Protein AF-A0A8X7PYX4-F1 (afdb_monomer)

Organism: Brassica carinata (NCBI:txid52824)

Secondary structure (DSSP, 8-state):
-------------------------TTHHHHHHHHHHHTTSHHHHHHHHHHHHHHHHS--HHHHHHSTTHHHHHHHHT-S-TT-HHHHHHHHHHHHHTHHHHHHHHHHHHHHHHHHHHHHS-SHHHHHHHHHHHHHHTSTTGGGHHHHHHHHHHHHHHHTHHHHHHH-TTHHHHHHHHHHH-

InterPro domains:
  IPR012891 GCK domain [PF07802] (62-103)
  IPR012891 GCK domain [SM01227] (59-117)

Radius of gyration: 23.59 Å; Cα contacts (8 Å, |Δi|>4): 126; chains: 1; bounding box: 54×80×55 Å

Foldseek 3Di:
DDDDDDDDDPPPPDDPPPPDDDDDDFLVVLVVLLVVLQCVFPLLVQLLLVLLLVLLVPDDLVLCCVDPLNVLSVVLVPDPCNSPSVSSVSSVVVCVVVVVSCVVVVVSSVVSSVVSQCVVQPDPPVSSVVVVLCCLCPNRVVPSNVSVLSSVLSCLCVVCVVVCVVVHPCPSVVSSVVSVVD

Structure (mmCIF, N/CA/C/O backbone):
data_AF-A0A8X7PYX4-F1
#
_entry.id   AF-A0A8X7PYX4-F1
#
loop_
_atom_site.group_PDB
_atom_site.id
_atom_site.type_symbol
_atom_site.label_atom_id
_atom_site.label_alt_id
_atom_site.label_comp_id
_atom_site.label_asym_id
_atom_site.label_entity_id
_atom_site.label_seq_id
_atom_site.pdbx_PDB_ins_code
_atom_site.Cartn_x
_atom_site.Cartn_y
_atom_site.Cartn_z
_atom_site.occupancy
_atom_site.B_iso_or_equiv
_atom_site.auth_seq_id
_atom_site.auth_comp_id
_atom_site.auth_asym_id
_atom_site.auth_atom_id
_atom_site.pdbx_PDB_model_num
ATOM 1 N N . MET A 1 1 ? 30.780 -65.586 20.058 1.00 36.41 1 MET A N 1
ATOM 2 C CA . MET A 1 1 ? 32.078 -64.928 19.816 1.00 36.41 1 MET A CA 1
ATOM 3 C C . MET A 1 1 ? 31.956 -64.135 18.527 1.00 36.41 1 MET A C 1
ATOM 5 O O . MET A 1 1 ? 31.573 -64.723 17.529 1.00 36.41 1 MET A O 1
ATOM 9 N N . VAL A 1 2 ? 32.302 -62.848 18.617 1.00 40.72 2 VAL A N 1
ATOM 10 C CA . VAL A 1 2 ? 32.624 -61.886 17.546 1.00 40.72 2 VAL A CA 1
ATOM 11 C C . VAL A 1 2 ? 31.456 -61.221 16.789 1.00 40.72 2 VAL A C 1
ATOM 13 O O . VAL A 1 2 ? 30.783 -61.822 15.960 1.00 40.72 2 VAL A O 1
ATOM 16 N N . ASN A 1 3 ? 31.293 -59.930 17.117 1.00 40.03 3 ASN A N 1
ATOM 17 C CA . ASN A 1 3 ? 30.669 -58.842 16.358 1.00 40.03 3 ASN A CA 1
ATOM 18 C C . ASN A 1 3 ? 31.093 -58.813 14.885 1.00 40.03 3 ASN A C 1
ATOM 20 O O . ASN A 1 3 ? 32.250 -59.089 14.588 1.00 40.03 3 ASN A O 1
ATOM 24 N N . SER A 1 4 ? 30.245 -58.264 14.015 1.00 45.66 4 SER A N 1
ATOM 25 C CA . SER A 1 4 ? 30.679 -57.257 13.032 1.00 45.66 4 SER A CA 1
ATOM 26 C C . SER A 1 4 ? 29.476 -56.447 12.559 1.00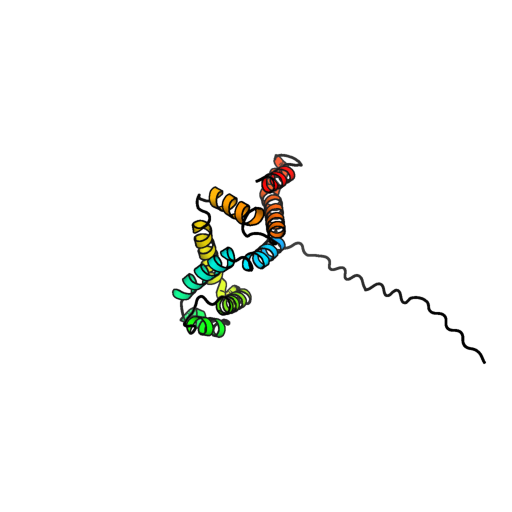 45.66 4 SER A C 1
ATOM 28 O O . SER A 1 4 ? 28.545 -56.977 11.957 1.00 45.66 4 SER A O 1
ATOM 30 N N . GLU A 1 5 ? 29.514 -55.160 12.882 1.00 44.19 5 GLU A N 1
ATOM 31 C CA . GLU A 1 5 ? 28.694 -54.107 12.299 1.00 44.19 5 GLU A CA 1
ATOM 32 C C . GLU A 1 5 ? 29.031 -53.959 10.810 1.00 44.19 5 GLU A C 1
ATOM 34 O O . GLU A 1 5 ? 30.192 -54.058 10.413 1.00 44.19 5 GLU A O 1
ATOM 39 N N . SER A 1 6 ? 28.034 -53.640 9.987 1.00 48.81 6 SER A N 1
ATOM 40 C CA . SER A 1 6 ? 28.283 -52.847 8.785 1.00 48.81 6 SER A CA 1
ATOM 41 C C . SER A 1 6 ? 27.084 -51.942 8.528 1.00 48.81 6 SER A C 1
ATOM 43 O O . SER A 1 6 ? 25.957 -52.394 8.336 1.00 48.81 6 SER A O 1
ATOM 45 N N . HIS A 1 7 ? 27.352 -50.643 8.620 1.00 45.19 7 HIS A N 1
ATOM 46 C CA . HIS A 1 7 ? 26.464 -49.559 8.239 1.00 45.19 7 HIS A CA 1
ATOM 47 C C . HIS A 1 7 ? 26.310 -49.526 6.716 1.00 45.19 7 HIS A C 1
ATOM 49 O O . HIS A 1 7 ? 27.307 -49.601 5.999 1.00 45.19 7 HIS A O 1
ATOM 55 N N . SER A 1 8 ? 25.093 -49.314 6.216 1.00 42.84 8 SER A N 1
ATOM 56 C CA . SER A 1 8 ? 24.916 -48.692 4.905 1.00 42.84 8 SER A CA 1
ATOM 57 C C . SER A 1 8 ? 23.593 -47.930 4.832 1.00 42.84 8 SER A C 1
ATOM 59 O O . SER A 1 8 ? 22.546 -48.445 5.209 1.00 42.84 8 SER A O 1
ATOM 61 N N . SER A 1 9 ? 23.742 -46.670 4.428 1.00 40.72 9 SER A N 1
ATOM 62 C CA . SER A 1 9 ? 22.811 -45.548 4.269 1.00 40.72 9 SER A CA 1
ATOM 63 C C . SER A 1 9 ? 21.313 -45.863 4.144 1.00 40.72 9 SER A C 1
ATOM 65 O O . SER A 1 9 ? 20.870 -46.513 3.201 1.00 40.72 9 SER A O 1
ATOM 67 N N . ASN A 1 10 ? 20.520 -45.278 5.048 1.00 38.81 10 ASN A N 1
ATOM 68 C CA . ASN A 1 10 ? 19.114 -44.965 4.796 1.00 38.81 10 ASN A CA 1
ATOM 69 C C . ASN A 1 10 ? 19.060 -43.728 3.888 1.00 38.81 10 ASN A C 1
ATOM 71 O O . ASN A 1 10 ? 19.003 -42.603 4.385 1.00 38.81 10 ASN A O 1
ATOM 75 N N . ASP A 1 11 ? 19.038 -43.927 2.573 1.00 38.69 11 ASP A N 1
ATOM 76 C CA . ASP A 1 11 ? 18.612 -42.878 1.647 1.00 38.69 11 ASP A CA 1
ATOM 77 C C . ASP A 1 11 ? 17.081 -42.788 1.691 1.00 38.69 11 ASP A C 1
ATOM 79 O O . ASP A 1 11 ? 16.355 -43.342 0.865 1.00 38.69 11 ASP A O 1
ATOM 83 N N . GLN A 1 12 ? 16.575 -42.101 2.717 1.00 39.84 12 GLN A N 1
ATOM 84 C CA . GLN A 1 12 ? 15.222 -41.563 2.693 1.00 39.84 12 GLN A CA 1
ATOM 85 C C . GLN A 1 12 ? 15.199 -40.415 1.684 1.00 39.84 12 GLN A C 1
ATOM 87 O O . GLN A 1 12 ? 15.489 -39.269 2.013 1.00 39.84 12 GLN A O 1
ATOM 92 N N . VAL A 1 13 ? 14.850 -40.731 0.438 1.00 41.94 13 VAL A N 1
ATOM 93 C CA . VAL A 1 13 ? 14.322 -39.733 -0.493 1.00 41.94 13 VAL A CA 1
ATOM 94 C C . VAL A 1 13 ? 12.970 -39.289 0.080 1.00 41.94 13 VAL A C 1
ATOM 96 O O . VAL A 1 13 ? 12.080 -40.135 0.217 1.00 41.94 13 VAL A O 1
ATOM 99 N N . PRO A 1 14 ? 12.790 -38.017 0.483 1.00 41.28 14 PRO A N 1
ATOM 100 C CA . PRO A 1 14 ? 11.495 -37.554 0.956 1.00 41.28 14 PRO A CA 1
ATOM 101 C C . PRO A 1 14 ? 10.464 -37.665 -0.177 1.00 41.28 14 PRO A C 1
ATOM 103 O O . PRO A 1 14 ? 10.818 -37.512 -1.351 1.00 41.28 14 PRO A O 1
ATOM 106 N N . PRO A 1 15 ? 9.192 -37.960 0.144 1.00 35.97 15 PRO A N 1
ATOM 107 C CA . PRO A 1 15 ? 8.167 -38.138 -0.867 1.00 35.97 15 PRO A CA 1
ATOM 108 C C . PRO A 1 15 ? 8.016 -36.849 -1.669 1.00 35.97 15 PRO A C 1
ATOM 110 O O . PRO A 1 15 ? 7.833 -35.766 -1.114 1.00 35.97 15 PRO A O 1
ATOM 113 N N . SER A 1 16 ? 8.090 -37.004 -2.989 1.00 36.78 16 SER A N 1
ATOM 114 C CA . SER A 1 16 ? 7.690 -36.000 -3.961 1.00 36.78 16 SER A CA 1
ATOM 115 C C . SER A 1 16 ? 6.236 -35.620 -3.691 1.00 36.78 16 SER A C 1
ATOM 117 O 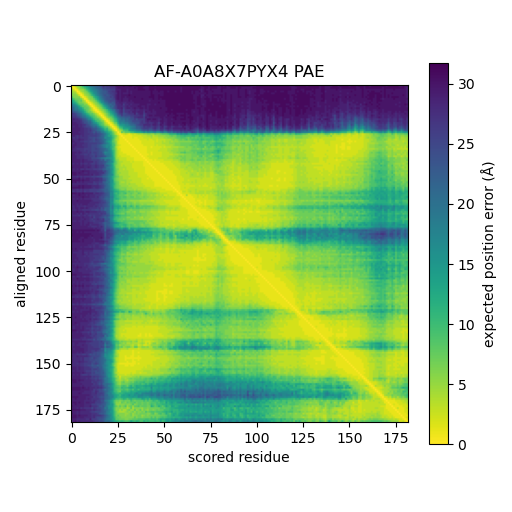O . SER A 1 16 ? 5.308 -36.317 -4.095 1.00 36.78 16 SER A O 1
ATOM 119 N N . THR A 1 17 ? 6.021 -34.516 -2.982 1.00 32.19 17 THR A N 1
ATOM 120 C CA . THR A 1 17 ? 4.758 -33.792 -3.052 1.00 32.19 17 THR A CA 1
ATOM 121 C C . THR A 1 17 ? 4.788 -33.009 -4.346 1.00 32.19 17 THR A C 1
ATOM 123 O O . THR A 1 17 ? 5.252 -31.873 -4.420 1.00 32.19 17 THR A O 1
ATOM 126 N N . THR A 1 18 ? 4.326 -33.674 -5.396 1.00 37.56 18 THR A N 1
ATOM 127 C CA . THR A 1 18 ? 3.801 -33.009 -6.575 1.00 37.56 18 THR A CA 1
ATOM 128 C C . THR A 1 18 ? 2.580 -32.204 -6.127 1.00 37.56 18 THR A C 1
ATOM 130 O O . THR A 1 18 ? 1.482 -32.740 -6.021 1.00 37.56 18 THR A O 1
ATOM 133 N N . CYS A 1 19 ? 2.769 -30.924 -5.816 1.00 29.62 19 CYS A N 1
ATOM 134 C CA . CYS A 1 19 ? 1.668 -29.970 -5.820 1.00 29.62 19 CYS A CA 1
ATOM 135 C C . CYS A 1 19 ? 1.597 -29.394 -7.232 1.00 29.62 19 CYS A C 1
ATOM 137 O O . CYS A 1 19 ? 2.263 -28.416 -7.563 1.00 29.62 19 CYS A O 1
ATOM 139 N N . SER A 1 20 ? 0.834 -30.061 -8.095 1.00 36.91 20 SER A N 1
ATOM 140 C CA . SER A 1 20 ? 0.381 -29.459 -9.343 1.00 36.91 20 SER A CA 1
ATOM 141 C C . SER A 1 20 ? -0.655 -28.380 -9.013 1.00 36.91 20 SER A C 1
ATOM 143 O O . SER A 1 20 ? -1.742 -28.701 -8.546 1.00 36.91 20 SER A O 1
ATOM 145 N N . SER A 1 21 ? -0.224 -27.130 -9.202 1.00 41.31 21 SER A N 1
ATOM 146 C CA . SER A 1 21 ? -0.923 -25.899 -9.621 1.00 41.31 21 SER A CA 1
ATOM 147 C C . SER A 1 21 ? -2.464 -25.890 -9.676 1.00 41.31 21 SER A C 1
ATOM 149 O O . SER A 1 21 ? -3.089 -26.804 -10.216 1.00 41.31 21 SER A O 1
ATOM 151 N N . PRO A 1 22 ? -3.048 -24.732 -9.339 1.00 42.94 22 PRO A N 1
ATOM 152 C CA . PRO A 1 22 ? -3.717 -23.946 -10.365 1.00 42.94 22 PRO A CA 1
ATOM 153 C C . PRO A 1 22 ? -2.989 -22.613 -10.571 1.00 42.94 22 PRO A C 1
ATOM 155 O O . PRO A 1 22 ? -2.521 -21.984 -9.629 1.00 42.94 22 PRO A O 1
ATOM 158 N N . HIS A 1 23 ? -2.825 -22.229 -11.832 1.00 43.62 23 HIS A N 1
ATOM 159 C CA . HIS A 1 23 ? -2.439 -20.884 -12.229 1.00 43.62 23 HIS A CA 1
ATOM 160 C C . HIS A 1 23 ? -3.588 -19.941 -11.854 1.00 43.62 23 HIS A C 1
ATOM 162 O O . HIS A 1 23 ? -4.590 -19.899 -12.557 1.00 43.62 23 HIS A O 1
ATOM 168 N N . GLU A 1 24 ? -3.423 -19.232 -10.749 1.00 50.41 24 GLU A N 1
ATOM 169 C CA . GLU A 1 24 ? -4.167 -18.058 -10.278 1.00 50.41 24 GLU A CA 1
ATOM 170 C C . GLU A 1 24 ? -3.157 -17.450 -9.279 1.00 50.41 24 GLU A C 1
ATOM 172 O O . GLU A 1 24 ? -2.734 -18.135 -8.355 1.00 50.41 24 GLU A O 1
ATOM 177 N N . ASP A 1 25 ? -2.444 -16.349 -9.548 1.00 59.00 25 ASP A N 1
ATOM 178 C CA . ASP A 1 25 ? -2.968 -14.984 -9.451 1.00 59.00 25 ASP A CA 1
ATOM 179 C C . ASP A 1 25 ? -1.921 -13.950 -9.937 1.00 59.00 25 ASP A C 1
ATOM 181 O O . ASP A 1 25 ? -1.121 -13.466 -9.138 1.00 59.00 25 ASP A O 1
ATOM 185 N N . GLY A 1 26 ? -1.912 -13.596 -11.228 1.00 72.25 26 GLY A N 1
ATOM 186 C CA . GLY A 1 26 ? -1.126 -12.482 -11.801 1.00 72.25 26 GLY A CA 1
ATOM 187 C C . GLY A 1 26 ? 0.240 -12.173 -11.151 1.00 72.25 26 GLY A C 1
ATOM 188 O O . GLY A 1 26 ? 1.019 -13.065 -10.812 1.00 72.25 26 GLY A O 1
ATOM 189 N N . CYS A 1 27 ? 0.523 -10.889 -10.922 1.00 86.12 27 CYS A N 1
ATOM 190 C CA . CYS A 1 27 ? 1.683 -10.423 -10.147 1.00 86.12 27 CYS A CA 1
ATOM 191 C C . CYS A 1 27 ? 1.499 -10.418 -8.618 1.00 86.12 27 CYS A C 1
ATOM 193 O O . CYS A 1 27 ? 2.257 -9.735 -7.921 1.00 86.12 27 CYS A O 1
ATOM 195 N N . LYS A 1 28 ? 0.520 -11.152 -8.067 1.00 85.44 28 LYS A N 1
ATOM 196 C CA . LYS A 1 28 ? 0.098 -10.993 -6.663 1.00 85.44 28 LYS A CA 1
ATOM 197 C C . LYS A 1 28 ? 1.170 -11.393 -5.650 1.00 85.44 28 LYS A C 1
ATOM 199 O O . LYS A 1 28 ? 1.350 -10.726 -4.635 1.00 85.44 28 LYS A O 1
ATOM 204 N N . GLU A 1 29 ? 1.927 -12.450 -5.933 1.00 87.75 29 GLU A N 1
ATOM 205 C CA . GLU A 1 29 ? 3.044 -12.870 -5.077 1.00 87.75 29 GLU A CA 1
ATOM 206 C C . GLU A 1 29 ? 4.153 -11.806 -5.029 1.00 87.75 29 GLU A C 1
ATOM 208 O O . GLU A 1 29 ? 4.649 -11.460 -3.955 1.00 87.75 29 GLU A O 1
ATOM 213 N N . ALA A 1 30 ? 4.525 -11.249 -6.187 1.00 88.75 30 ALA A N 1
ATOM 214 C CA . ALA A 1 30 ? 5.540 -10.202 -6.272 1.00 88.75 30 ALA A CA 1
ATOM 215 C C . ALA A 1 30 ? 5.087 -8.912 -5.566 1.00 88.75 30 ALA A C 1
ATOM 217 O O . ALA A 1 30 ? 5.885 -8.278 -4.875 1.00 88.75 30 ALA A O 1
ATOM 218 N N . GLU A 1 31 ? 3.804 -8.563 -5.693 1.00 87.25 31 GLU A N 1
ATOM 219 C CA . GLU A 1 31 ? 3.172 -7.448 -4.983 1.00 87.25 31 GLU A CA 1
ATOM 220 C C . GLU A 1 31 ? 3.256 -7.638 -3.462 1.00 87.25 31 GLU A C 1
ATOM 222 O O . GLU A 1 31 ? 3.772 -6.767 -2.762 1.00 87.25 31 GLU A O 1
ATOM 227 N N . ASN A 1 32 ? 2.834 -8.796 -2.947 1.00 84.81 32 ASN A N 1
ATOM 228 C CA . ASN A 1 32 ? 2.865 -9.088 -1.512 1.00 84.81 32 ASN A CA 1
ATOM 229 C C . ASN A 1 32 ? 4.294 -9.022 -0.949 1.00 84.81 32 ASN A C 1
ATOM 231 O O . ASN A 1 32 ? 4.525 -8.379 0.075 1.00 84.81 32 ASN A O 1
ATOM 235 N N . ASN A 1 33 ? 5.271 -9.611 -1.649 1.00 88.69 33 ASN A N 1
ATOM 236 C CA . ASN A 1 33 ? 6.682 -9.561 -1.254 1.00 88.69 33 ASN A CA 1
ATOM 237 C C . ASN A 1 33 ? 7.227 -8.123 -1.207 1.00 88.69 33 ASN A C 1
ATOM 239 O O . ASN A 1 33 ? 8.002 -7.773 -0.309 1.00 88.69 33 ASN A O 1
ATOM 243 N N . LEU A 1 34 ? 6.835 -7.280 -2.168 1.00 91.62 34 LEU A N 1
ATOM 244 C CA . LEU A 1 34 ? 7.199 -5.867 -2.170 1.00 91.62 34 LEU A CA 1
ATOM 245 C C . LEU A 1 34 ? 6.541 -5.127 -1.003 1.00 91.62 34 LEU A C 1
ATOM 247 O O . LEU A 1 34 ? 7.242 -4.401 -0.305 1.00 91.62 34 LEU A O 1
ATOM 251 N N . ILE A 1 35 ? 5.241 -5.318 -0.763 1.00 86.75 35 ILE A N 1
ATOM 252 C CA . ILE A 1 35 ? 4.506 -4.666 0.332 1.00 86.75 35 ILE A CA 1
ATOM 253 C C . ILE A 1 35 ? 5.123 -5.024 1.687 1.00 86.75 35 ILE A C 1
ATOM 255 O O . ILE A 1 35 ? 5.429 -4.127 2.475 1.00 86.75 35 ILE A O 1
ATOM 259 N N . GLU A 1 36 ? 5.363 -6.311 1.952 1.00 86.56 36 GLU A N 1
ATOM 260 C CA . GLU A 1 36 ? 5.971 -6.762 3.207 1.00 86.56 36 GLU A CA 1
ATOM 261 C C . GLU A 1 36 ? 7.332 -6.104 3.449 1.00 86.56 36 GLU A C 1
ATOM 263 O O . GLU A 1 36 ? 7.614 -5.646 4.560 1.00 86.56 36 GLU A O 1
ATOM 268 N N . CYS A 1 37 ? 8.161 -6.001 2.406 1.00 90.94 37 CYS A N 1
ATOM 269 C CA . CYS A 1 37 ? 9.450 -5.332 2.511 1.00 90.94 37 CYS A CA 1
ATOM 270 C C . CYS A 1 37 ? 9.294 -3.815 2.680 1.00 90.94 37 CYS A C 1
ATOM 272 O O . CYS A 1 37 ? 9.889 -3.221 3.582 1.00 90.94 37 CYS A O 1
ATOM 274 N N . ALA A 1 38 ? 8.464 -3.182 1.850 1.00 88.50 38 ALA A N 1
ATOM 275 C CA . ALA A 1 38 ? 8.248 -1.742 1.828 1.00 88.50 38 ALA A CA 1
ATOM 276 C C . ALA A 1 38 ? 7.743 -1.223 3.178 1.00 88.50 38 ALA A C 1
ATOM 278 O O . ALA A 1 38 ? 8.211 -0.187 3.636 1.00 88.50 38 ALA A O 1
ATOM 279 N N . LEU A 1 39 ? 6.881 -1.965 3.880 1.00 85.12 39 LEU A N 1
ATOM 280 C CA . LEU A 1 39 ? 6.389 -1.595 5.215 1.00 85.12 39 LEU A CA 1
ATOM 281 C C . LEU A 1 39 ? 7.484 -1.540 6.298 1.00 85.12 39 LEU A C 1
ATOM 283 O O . LEU A 1 39 ? 7.261 -0.975 7.373 1.00 85.12 39 LEU A O 1
ATOM 287 N N . THR A 1 40 ? 8.675 -2.086 6.033 1.00 86.44 40 THR A N 1
ATOM 288 C CA . THR A 1 40 ? 9.846 -1.928 6.912 1.00 86.44 40 THR A CA 1
ATOM 289 C C . THR A 1 40 ? 10.571 -0.595 6.711 1.00 86.44 40 THR A C 1
ATOM 291 O O . THR A 1 40 ? 11.334 -0.178 7.587 1.00 86.44 40 THR A O 1
ATOM 294 N N . LEU A 1 41 ? 10.318 0.097 5.594 1.00 89.19 41 LEU A N 1
ATOM 295 C CA . LEU A 1 41 ? 10.979 1.348 5.236 1.00 89.19 41 LEU A CA 1
ATOM 296 C C . LEU A 1 41 ? 10.357 2.537 5.990 1.00 89.19 41 LEU A C 1
ATOM 298 O O . LEU A 1 41 ? 9.128 2.630 6.069 1.00 89.19 41 LEU A O 1
ATOM 302 N N . PRO A 1 42 ? 11.167 3.477 6.517 1.00 89.69 42 PRO A N 1
ATOM 303 C CA . PRO A 1 42 ? 10.671 4.608 7.303 1.00 89.69 42 PRO A CA 1
ATOM 304 C C . PRO A 1 42 ? 9.614 5.445 6.576 1.00 89.69 42 PRO A C 1
ATOM 306 O O . PRO A 1 42 ? 8.541 5.669 7.136 1.00 89.69 42 PRO A O 1
ATOM 309 N N . THR A 1 43 ? 9.879 5.841 5.327 1.00 90.31 43 THR A N 1
ATOM 310 C CA . THR A 1 43 ? 8.945 6.657 4.533 1.00 90.31 43 THR A CA 1
ATOM 311 C C . THR A 1 43 ? 7.616 5.938 4.294 1.00 90.31 43 THR A C 1
ATOM 313 O O . THR A 1 43 ? 6.550 6.501 4.528 1.00 90.31 43 THR A O 1
ATOM 316 N N . MET A 1 44 ? 7.650 4.662 3.904 1.00 88.12 44 MET A N 1
ATOM 317 C CA . MET A 1 44 ? 6.435 3.872 3.656 1.00 88.12 44 MET A CA 1
ATOM 318 C C . MET A 1 44 ? 5.625 3.640 4.932 1.00 88.12 44 MET A C 1
ATOM 320 O O . MET A 1 44 ? 4.392 3.700 4.918 1.00 88.12 44 MET A O 1
ATOM 324 N N . LYS A 1 45 ? 6.309 3.423 6.058 1.00 86.81 45 LYS A N 1
ATOM 325 C CA . LYS A 1 45 ? 5.677 3.328 7.371 1.00 86.81 45 LYS A CA 1
ATOM 326 C C . LYS A 1 45 ? 4.994 4.637 7.752 1.00 86.81 45 LYS A C 1
ATOM 328 O O . LYS A 1 45 ? 3.877 4.600 8.261 1.00 86.81 45 LYS A O 1
ATOM 333 N N . GLU A 1 46 ? 5.629 5.779 7.500 1.00 89.31 46 GLU A N 1
ATOM 334 C CA . GLU A 1 46 ? 5.042 7.095 7.753 1.00 89.31 46 GLU A CA 1
ATOM 335 C C . GLU A 1 46 ? 3.796 7.341 6.890 1.00 89.31 46 GLU A C 1
ATOM 337 O O . GLU A 1 46 ? 2.756 7.703 7.440 1.00 89.31 46 GLU A O 1
ATOM 342 N N . ILE A 1 47 ? 3.873 7.081 5.578 1.00 90.38 47 ILE A N 1
ATOM 343 C CA . ILE A 1 47 ? 2.746 7.184 4.630 1.00 90.38 47 ILE A CA 1
ATOM 344 C C . ILE A 1 47 ? 1.562 6.359 5.124 1.00 90.38 47 ILE A C 1
ATOM 346 O O . ILE A 1 47 ? 0.468 6.883 5.331 1.00 90.38 47 ILE A O 1
ATOM 350 N N . THR A 1 48 ? 1.804 5.069 5.364 1.00 87.88 48 THR A N 1
ATOM 351 C CA . THR A 1 48 ? 0.767 4.130 5.797 1.00 87.88 48 THR A CA 1
ATOM 352 C C . THR A 1 48 ? 0.162 4.584 7.121 1.00 87.88 48 THR A C 1
ATOM 354 O O . THR A 1 48 ? -1.055 4.606 7.271 1.00 87.88 48 THR A O 1
ATOM 357 N N . THR A 1 49 ? 0.995 5.033 8.065 1.00 88.25 49 THR A N 1
ATOM 358 C CA . THR A 1 49 ? 0.526 5.491 9.378 1.00 88.25 49 THR A CA 1
ATOM 359 C C . THR A 1 49 ? -0.360 6.729 9.262 1.00 88.25 49 THR A C 1
ATOM 361 O O . THR A 1 49 ? -1.436 6.780 9.860 1.00 88.25 49 THR A O 1
ATOM 364 N N . LYS A 1 50 ? 0.056 7.720 8.462 1.00 89.88 50 LYS A N 1
ATOM 365 C CA . LYS A 1 50 ? -0.721 8.938 8.199 1.00 89.88 50 LYS A CA 1
ATOM 366 C C . LYS A 1 50 ? -2.059 8.619 7.547 1.00 89.88 50 LYS A C 1
ATOM 368 O O . LYS A 1 50 ? -3.092 9.086 8.035 1.00 89.88 50 LYS A O 1
ATOM 373 N N . ALA A 1 51 ? -2.043 7.795 6.501 1.00 90.81 51 ALA A N 1
ATOM 374 C CA . ALA A 1 51 ? -3.239 7.402 5.774 1.00 90.81 51 ALA A CA 1
ATOM 375 C C . ALA A 1 51 ? -4.236 6.686 6.693 1.00 90.81 51 ALA A C 1
ATOM 377 O O . ALA A 1 51 ? -5.387 7.101 6.830 1.00 90.81 51 ALA A O 1
ATOM 378 N N . VAL A 1 52 ? -3.767 5.670 7.411 1.00 89.88 52 VAL A N 1
ATOM 379 C CA . VAL A 1 52 ? -4.589 4.859 8.311 1.00 89.88 52 VAL A CA 1
ATOM 380 C C . VAL A 1 52 ? -5.147 5.691 9.467 1.00 89.88 52 VAL A C 1
ATOM 382 O O . VAL A 1 52 ? -6.338 5.600 9.780 1.00 89.88 52 VAL A O 1
ATOM 385 N N . THR A 1 53 ? -4.335 6.569 10.066 1.00 89.25 53 THR A N 1
ATOM 386 C CA . THR A 1 53 ? -4.810 7.529 11.071 1.00 89.25 53 THR A CA 1
ATOM 387 C C . THR A 1 53 ? -5.921 8.416 10.509 1.00 89.25 53 THR A C 1
ATOM 389 O O . THR A 1 53 ? -6.925 8.644 11.191 1.00 89.25 53 THR A O 1
ATOM 392 N N . ALA A 1 54 ? -5.746 8.960 9.301 1.00 90.94 54 ALA A N 1
ATOM 393 C CA . ALA A 1 54 ? -6.723 9.852 8.685 1.00 90.94 54 ALA A CA 1
ATOM 394 C C . ALA A 1 54 ? -8.065 9.142 8.461 1.00 90.94 54 ALA A C 1
ATOM 396 O O . ALA A 1 54 ? -9.107 9.680 8.841 1.00 90.94 54 ALA A O 1
ATOM 397 N N . VAL A 1 55 ? -8.032 7.908 7.952 1.00 91.06 55 VAL A N 1
ATOM 398 C CA . VAL A 1 55 ? -9.234 7.096 7.729 1.00 91.06 55 VAL A CA 1
ATOM 399 C C . VAL A 1 55 ? -9.943 6.766 9.042 1.00 91.06 55 VAL A C 1
ATOM 401 O O . VAL A 1 55 ? -11.149 6.976 9.173 1.00 91.06 55 VAL A O 1
ATOM 404 N N . PHE A 1 56 ? -9.222 6.305 10.068 1.00 88.88 56 PHE A N 1
ATOM 405 C CA . PHE A 1 56 ? -9.863 5.934 11.334 1.00 88.88 56 PHE A CA 1
ATOM 406 C C . PHE A 1 56 ? -10.319 7.125 12.182 1.00 88.88 56 PHE A C 1
ATOM 408 O O . PHE A 1 56 ? -11.147 6.953 13.080 1.00 88.88 56 PHE A O 1
ATOM 415 N N . LYS A 1 57 ? -9.840 8.344 11.908 1.00 87.69 57 LYS A N 1
ATOM 416 C CA . LYS A 1 57 ? -10.384 9.568 12.520 1.00 87.69 57 LYS A CA 1
ATOM 417 C C . LYS A 1 57 ? -11.810 9.867 12.059 1.00 87.69 57 LYS A C 1
ATOM 419 O O . LYS A 1 57 ? -12.574 10.426 12.842 1.00 87.69 57 LYS A O 1
ATOM 424 N N . THR A 1 58 ? -12.163 9.504 10.829 1.00 88.81 58 THR A N 1
ATOM 425 C CA . THR A 1 58 ? -13.478 9.779 10.224 1.00 88.81 58 THR A CA 1
ATOM 426 C C . THR A 1 58 ? -14.336 8.525 10.066 1.00 88.81 58 THR A C 1
ATOM 428 O O . THR A 1 58 ? -15.419 8.588 9.486 1.00 88.81 58 THR A O 1
ATOM 431 N N . ALA A 1 59 ? -13.879 7.388 10.596 1.00 89.44 59 ALA A N 1
ATOM 432 C CA . ALA A 1 59 ? -14.595 6.130 10.498 1.00 89.44 59 ALA A CA 1
ATOM 433 C C . ALA A 1 59 ? -15.954 6.166 11.223 1.00 89.44 59 ALA A C 1
ATOM 435 O O . ALA A 1 59 ? -16.068 6.658 12.347 1.00 89.44 59 ALA A O 1
ATOM 436 N N . ASP A 1 60 ? -16.966 5.569 10.592 1.00 92.25 60 ASP A N 1
ATOM 437 C CA . ASP A 1 60 ? -18.253 5.245 11.192 1.00 92.25 60 ASP A CA 1
ATOM 438 C C . ASP A 1 60 ? -18.049 4.275 12.361 1.00 92.25 60 ASP A C 1
ATOM 440 O O . ASP A 1 60 ? -17.786 3.082 12.194 1.00 92.25 60 ASP A O 1
ATOM 444 N N . THR A 1 61 ? -18.158 4.800 13.578 1.00 90.00 61 THR A N 1
ATOM 445 C CA . THR A 1 61 ? -17.886 4.024 14.785 1.00 90.00 61 THR A CA 1
ATOM 446 C C . THR A 1 61 ? -18.854 2.867 14.977 1.00 90.00 61 THR A C 1
ATOM 448 O O . THR A 1 61 ? -18.464 1.875 15.592 1.00 90.00 61 THR A O 1
ATOM 451 N N . ASP A 1 62 ? -20.090 2.980 14.492 1.00 92.69 62 ASP A N 1
ATOM 452 C CA . ASP A 1 62 ? -21.104 1.940 14.666 1.00 92.69 62 ASP A CA 1
ATOM 453 C C . ASP A 1 62 ? -20.831 0.783 13.709 1.00 92.69 62 ASP A C 1
ATOM 455 O O . ASP A 1 62 ? -20.832 -0.376 14.130 1.00 92.69 62 ASP A O 1
ATOM 459 N N . TYR A 1 63 ? -20.461 1.098 12.465 1.00 93.56 63 TYR A N 1
ATOM 460 C CA . TYR A 1 63 ? -19.989 0.105 11.502 1.00 93.56 63 TYR A CA 1
ATOM 461 C C . TYR A 1 63 ? -18.782 -0.679 12.027 1.00 93.56 63 TYR A C 1
ATOM 463 O O . TYR A 1 63 ? -18.772 -1.915 12.019 1.00 93.56 63 TYR A O 1
ATOM 471 N N . MET A 1 64 ? -17.769 0.043 12.519 1.00 93.12 64 MET A N 1
ATOM 472 C CA . MET A 1 64 ? -16.523 -0.560 12.993 1.00 93.12 64 MET A CA 1
ATOM 473 C C . MET A 1 64 ? -16.741 -1.433 14.231 1.00 93.12 64 MET A C 1
ATOM 475 O O . MET A 1 64 ? -16.124 -2.491 14.354 1.00 93.12 64 MET A O 1
ATOM 479 N N . LYS A 1 65 ? -17.648 -1.026 15.128 1.00 92.69 65 LYS A N 1
ATOM 480 C CA . LYS A 1 65 ? -18.028 -1.808 16.314 1.00 92.69 65 LYS A CA 1
ATOM 481 C C . LYS A 1 65 ? -18.951 -2.986 16.002 1.00 92.69 65 LYS A C 1
ATOM 483 O O . LYS A 1 65 ? -19.047 -3.887 16.833 1.00 92.69 65 LYS A O 1
ATOM 488 N N . GLY A 1 66 ? -19.636 -2.976 14.860 1.00 91.94 66 GLY A N 1
ATOM 489 C CA . GLY A 1 66 ? -20.526 -4.055 14.429 1.00 91.94 66 GLY A CA 1
ATOM 490 C C . GLY A 1 66 ? -19.804 -5.281 13.863 1.00 91.94 66 GLY A C 1
ATOM 491 O O . GLY A 1 66 ? -20.393 -6.358 13.825 1.00 91.94 66 GLY A O 1
ATOM 492 N N . GLY A 1 67 ? -18.543 -5.134 13.444 1.00 92.75 67 GLY A N 1
ATOM 493 C CA . GLY A 1 67 ? -17.783 -6.202 12.792 1.00 92.75 67 GLY A CA 1
ATOM 494 C C . GLY A 1 67 ? -16.815 -6.962 13.705 1.00 92.75 67 GLY A C 1
ATOM 495 O O . GLY A 1 67 ? -16.627 -6.643 14.881 1.00 92.75 67 GLY A O 1
ATOM 496 N N . ALA A 1 68 ? -16.156 -7.969 13.127 1.00 95.31 68 ALA A N 1
ATOM 497 C CA . ALA A 1 68 ? -15.213 -8.849 13.825 1.00 95.31 68 ALA A CA 1
ATOM 498 C C . ALA A 1 68 ? -13.981 -8.114 14.392 1.00 95.31 68 ALA A C 1
ATOM 500 O O . ALA A 1 68 ? -13.389 -8.563 15.371 1.00 95.31 68 ALA A O 1
ATOM 501 N N . CYS A 1 69 ? -13.635 -6.946 13.839 1.00 95.56 69 CYS A N 1
ATOM 502 C CA . CYS A 1 69 ? -12.477 -6.148 14.252 1.00 95.56 69 CYS A CA 1
ATOM 503 C C . CYS A 1 69 ? -12.780 -5.097 15.319 1.00 95.56 69 CYS A C 1
ATOM 505 O O . CYS A 1 69 ? -11.954 -4.215 15.563 1.00 95.56 69 CYS A O 1
ATOM 507 N N . LYS A 1 70 ? -13.939 -5.190 15.983 1.00 94.81 70 LYS A N 1
ATOM 508 C CA . LYS A 1 70 ? -14.356 -4.273 17.050 1.00 94.81 70 LYS A CA 1
A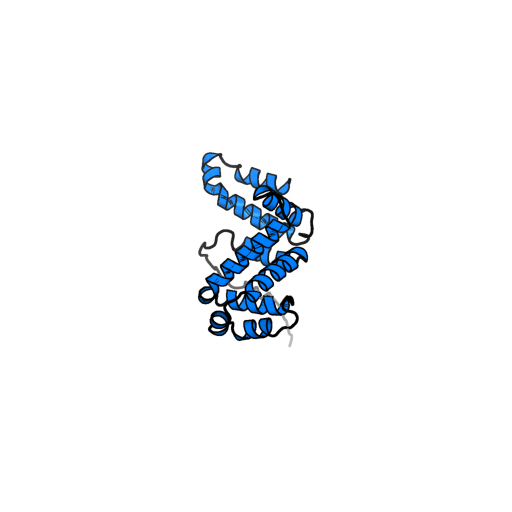TOM 509 C C . LYS A 1 70 ? -13.266 -4.044 18.099 1.00 94.81 70 LYS A C 1
ATOM 511 O O . LYS A 1 70 ? -12.989 -2.897 18.434 1.00 94.81 70 LYS A O 1
ATOM 516 N N . GLU A 1 71 ? -12.662 -5.109 18.621 1.00 93.38 71 GLU A N 1
ATOM 517 C CA . GLU A 1 71 ? -11.685 -5.003 19.715 1.00 93.38 71 GLU A CA 1
ATOM 518 C C . GLU A 1 71 ? -10.409 -4.275 19.267 1.00 93.38 71 GLU A C 1
ATOM 520 O O . GLU A 1 71 ? -9.919 -3.387 19.966 1.00 93.38 71 GLU A O 1
ATOM 525 N N . SER A 1 72 ? -9.915 -4.570 18.059 1.00 91.81 72 SER A N 1
ATOM 526 C CA . SER A 1 72 ? -8.788 -3.846 17.458 1.00 91.81 72 SER A CA 1
ATOM 527 C C . SER A 1 72 ? -9.125 -2.371 17.231 1.00 91.81 72 SER A C 1
ATOM 529 O O . SER A 1 72 ? -8.314 -1.497 17.541 1.00 91.81 72 SER A O 1
ATOM 531 N N . PHE A 1 73 ? -10.340 -2.079 16.760 1.00 91.38 73 PHE A N 1
ATOM 532 C CA . PHE A 1 73 ? -10.797 -0.710 16.539 1.00 91.38 73 PHE A CA 1
ATOM 533 C C . PHE A 1 73 ? -10.912 0.074 17.848 1.00 91.38 73 PHE A C 1
ATOM 535 O O . PHE A 1 73 ? -10.450 1.209 17.926 1.00 91.38 73 PHE A O 1
ATOM 542 N N . MET A 1 74 ? -11.486 -0.524 18.894 1.00 90.25 74 MET A N 1
ATOM 543 C CA . MET A 1 74 ? -11.585 0.108 20.210 1.00 90.25 74 MET A CA 1
ATOM 544 C C . MET A 1 74 ? -10.200 0.371 20.802 1.00 90.25 74 MET A C 1
ATOM 546 O O . MET A 1 74 ? -9.934 1.488 21.241 1.00 90.25 74 MET A O 1
ATOM 550 N N . ALA A 1 75 ? -9.285 -0.598 20.712 1.00 89.06 75 ALA A N 1
ATOM 551 C CA . ALA A 1 75 ? -7.906 -0.429 21.163 1.00 89.06 75 ALA A CA 1
ATOM 552 C C . ALA A 1 75 ? -7.167 0.703 20.425 1.00 89.06 75 ALA A C 1
ATOM 554 O O . ALA A 1 75 ? -6.335 1.387 21.025 1.00 89.06 75 ALA A O 1
ATOM 555 N N . LEU A 1 76 ? -7.461 0.912 19.138 1.00 86.69 76 LEU A N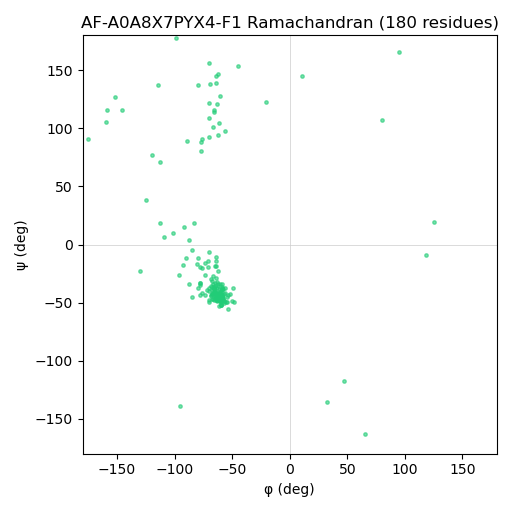 1
ATOM 556 C CA . LEU A 1 76 ? -6.928 2.031 18.364 1.00 86.69 76 LEU A CA 1
ATOM 557 C C . LEU A 1 76 ? -7.595 3.362 18.753 1.00 86.69 76 LEU A C 1
ATOM 559 O O . LEU A 1 76 ? -6.910 4.366 18.936 1.00 86.69 76 LEU A O 1
ATOM 563 N N . ALA A 1 77 ? -8.920 3.381 18.915 1.00 84.56 77 ALA A N 1
ATOM 564 C CA . ALA A 1 77 ? -9.692 4.585 19.219 1.00 84.56 77 ALA A CA 1
ATOM 565 C C . ALA A 1 77 ? -9.420 5.143 20.626 1.00 84.56 77 ALA A C 1
ATOM 567 O O . ALA A 1 77 ? -9.415 6.365 20.807 1.00 84.56 77 ALA A O 1
ATOM 568 N N . GLU A 1 78 ? -9.191 4.261 21.599 1.00 82.00 78 GLU A N 1
ATOM 569 C CA . GLU A 1 78 ? -8.850 4.590 22.988 1.00 82.00 78 GLU A CA 1
ATOM 570 C C . GLU A 1 78 ? -7.372 4.963 23.159 1.00 82.00 78 GLU A C 1
ATOM 572 O O . GLU A 1 78 ? -6.983 5.487 24.204 1.00 82.00 78 GLU A O 1
ATOM 577 N N . CYS A 1 79 ? -6.536 4.730 22.141 1.00 77.19 79 CYS A N 1
ATOM 578 C CA . CYS A 1 79 ? -5.139 5.118 22.202 1.00 77.19 79 CYS A CA 1
ATOM 579 C C . CYS A 1 79 ? -5.027 6.654 22.145 1.00 77.19 79 CYS A C 1
ATOM 581 O O . CYS A 1 79 ? -5.465 7.259 21.162 1.00 77.19 79 CYS A O 1
ATOM 583 N N . PRO A 1 80 ? -4.415 7.310 23.151 1.00 70.81 80 PRO A N 1
ATOM 584 C CA . PRO A 1 80 ? -4.157 8.752 23.097 1.00 70.81 80 PRO A CA 1
ATOM 585 C C . PRO A 1 80 ? -3.167 9.115 21.981 1.00 70.81 80 PRO A C 1
ATOM 587 O O . PRO A 1 80 ? -3.116 10.261 21.550 1.00 70.81 80 PRO A O 1
ATOM 590 N N . ASP A 1 81 ? -2.413 8.123 21.509 1.00 70.31 81 ASP A N 1
ATOM 591 C CA . ASP A 1 81 ? -1.434 8.212 20.438 1.00 70.31 81 ASP A CA 1
ATOM 592 C C . ASP A 1 81 ? -1.859 7.265 19.307 1.00 70.31 81 ASP A C 1
ATOM 594 O O . ASP A 1 81 ? -1.389 6.131 19.184 1.00 70.31 81 ASP A O 1
ATOM 598 N N . ARG A 1 82 ? -2.856 7.708 18.530 1.00 66.12 82 ARG A N 1
ATOM 599 C CA . ARG A 1 82 ? -3.458 6.928 17.431 1.00 66.12 82 ARG A CA 1
ATOM 600 C C . ARG A 1 82 ? -2.480 6.629 16.296 1.00 66.12 82 ARG A C 1
ATOM 602 O O . ARG A 1 82 ? -2.791 5.796 15.451 1.00 66.12 82 ARG A O 1
ATOM 609 N N . ASP A 1 83 ? -1.315 7.267 16.319 1.00 67.25 83 ASP A 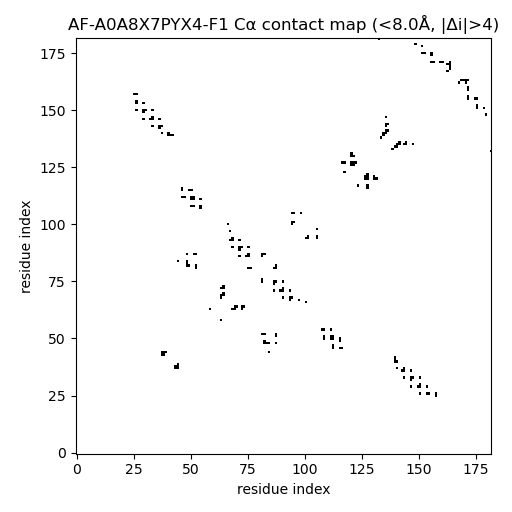N 1
ATOM 610 C CA . ASP A 1 83 ? -0.236 7.117 15.347 1.00 67.25 83 ASP A CA 1
ATOM 611 C C . ASP A 1 83 ? 0.713 5.960 15.712 1.00 67.25 83 ASP A C 1
ATOM 613 O O . ASP A 1 83 ? 1.703 5.725 15.023 1.00 67.25 83 ASP A O 1
ATOM 617 N N . LYS A 1 84 ? 0.415 5.197 16.779 1.00 73.00 84 LYS A N 1
ATOM 618 C CA . LYS A 1 84 ? 1.180 3.996 17.132 1.00 73.00 84 LYS A CA 1
ATOM 619 C C . LYS A 1 84 ? 1.022 2.899 16.072 1.00 73.00 84 LYS A C 1
ATOM 621 O O . LYS A 1 84 ? -0.060 2.302 15.977 1.00 73.00 84 LYS A O 1
ATOM 626 N N . PRO A 1 85 ? 2.103 2.545 15.349 1.00 72.50 85 PRO A N 1
ATOM 627 C CA . PRO A 1 85 ? 2.039 1.612 14.225 1.00 72.50 85 PRO A CA 1
ATOM 628 C C . PRO A 1 85 ? 1.498 0.240 14.630 1.00 72.50 85 PRO A C 1
ATOM 630 O O . PRO A 1 85 ? 0.717 -0.368 13.917 1.00 72.50 85 PRO A O 1
ATOM 633 N N . ASP A 1 86 ? 1.855 -0.244 15.813 1.00 78.81 86 ASP A N 1
ATOM 634 C CA . ASP A 1 86 ? 1.503 -1.571 16.317 1.00 78.81 86 ASP A CA 1
ATOM 635 C C . ASP A 1 86 ? -0.013 -1.770 16.505 1.00 78.81 86 ASP A C 1
ATOM 637 O O . ASP A 1 86 ? -0.522 -2.870 16.275 1.00 78.81 86 ASP A O 1
ATOM 641 N N . LYS A 1 87 ? -0.764 -0.717 16.859 1.00 82.56 87 LYS A N 1
ATOM 642 C CA . LYS A 1 87 ? -2.235 -0.787 16.958 1.00 82.56 87 LYS A CA 1
ATOM 643 C C . LYS A 1 87 ? -2.909 -0.693 15.597 1.00 82.56 87 LYS A C 1
ATOM 645 O O . LYS A 1 87 ? -3.884 -1.400 15.356 1.00 82.56 87 LYS A O 1
ATOM 650 N N . GLN A 1 88 ? -2.364 0.124 14.703 1.00 83.81 88 GLN A N 1
ATOM 651 C CA . GLN A 1 88 ? -2.843 0.220 13.328 1.00 83.81 88 GLN A CA 1
ATOM 652 C C . GLN A 1 88 ? -2.619 -1.086 12.564 1.00 83.81 88 GLN A C 1
ATOM 654 O O . GLN A 1 88 ? -3.547 -1.594 11.947 1.00 83.81 88 GLN A O 1
ATOM 659 N N . ILE A 1 89 ? -1.437 -1.693 12.693 1.00 83.81 89 ILE A N 1
ATOM 660 C CA . ILE A 1 89 ? -1.108 -2.987 12.083 1.00 83.81 89 ILE A CA 1
ATOM 661 C C . ILE A 1 89 ? -2.075 -4.074 12.565 1.00 83.81 89 ILE A C 1
ATOM 663 O O . ILE A 1 89 ? -2.575 -4.852 11.757 1.00 83.81 89 ILE A O 1
ATOM 667 N N . ALA A 1 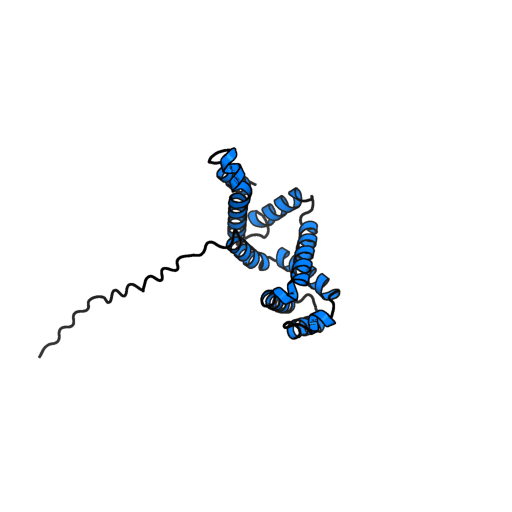90 ? -2.377 -4.132 13.867 1.00 86.88 90 ALA A N 1
ATOM 668 C CA . ALA A 1 90 ? -3.342 -5.098 14.398 1.00 86.88 90 ALA A CA 1
ATOM 669 C C . ALA A 1 90 ? -4.759 -4.894 13.831 1.00 86.88 90 ALA A C 1
ATOM 671 O O . ALA A 1 90 ? -5.490 -5.863 13.622 1.00 86.88 90 ALA A O 1
ATOM 672 N N . MET A 1 91 ? -5.143 -3.642 13.573 1.00 90.06 91 MET A N 1
ATOM 673 C CA . MET A 1 91 ? -6.419 -3.309 12.953 1.00 90.06 91 MET A CA 1
ATOM 674 C C . MET A 1 91 ? -6.465 -3.725 11.479 1.00 90.06 91 MET A C 1
ATOM 676 O O . MET A 1 91 ? -7.391 -4.430 11.083 1.00 90.06 91 MET A O 1
ATOM 680 N N . LEU A 1 92 ? -5.446 -3.356 10.699 1.00 89.25 92 LEU A N 1
ATOM 681 C CA . LEU A 1 92 ? -5.335 -3.698 9.278 1.00 89.25 92 LEU A CA 1
ATOM 682 C C . LEU A 1 92 ? -5.342 -5.210 9.058 1.00 89.25 92 LEU A C 1
ATOM 684 O O . LEU A 1 92 ? -6.144 -5.703 8.275 1.00 89.25 92 LEU A O 1
ATOM 688 N N . LYS A 1 93 ? -4.541 -5.960 9.825 1.00 88.94 93 LYS A N 1
ATOM 689 C CA . LYS A 1 93 ? -4.511 -7.431 9.744 1.00 88.94 93 LYS A CA 1
ATOM 690 C C . LYS A 1 93 ? -5.869 -8.066 10.026 1.00 88.94 93 LYS A C 1
ATOM 692 O O . LYS A 1 93 ? -6.225 -9.073 9.424 1.00 88.94 93 LYS A O 1
ATOM 697 N N . CYS A 1 94 ? -6.633 -7.495 10.955 1.00 94.25 94 CYS A N 1
ATOM 698 C CA . CYS A 1 94 ? -7.981 -7.978 11.217 1.00 94.25 94 CYS A CA 1
ATOM 699 C C . CYS A 1 94 ? -8.917 -7.691 10.034 1.00 94.25 94 CYS A C 1
ATOM 701 O O . CYS A 1 94 ? -9.685 -8.562 9.636 1.00 94.25 94 CYS A O 1
ATOM 703 N N . MET A 1 95 ? -8.852 -6.484 9.464 1.00 93.94 95 MET A N 1
ATOM 704 C CA . MET A 1 95 ? -9.678 -6.108 8.315 1.00 93.94 95 MET A CA 1
ATOM 705 C C . MET A 1 95 ? -9.346 -6.921 7.070 1.00 93.94 95 MET A C 1
ATOM 707 O O . MET A 1 95 ? -10.255 -7.270 6.332 1.00 93.94 95 MET A O 1
ATOM 711 N N . GLU A 1 96 ? -8.079 -7.265 6.867 1.00 89.62 96 GLU A N 1
ATOM 712 C CA . GLU A 1 96 ? -7.630 -8.164 5.806 1.00 89.62 96 GLU A CA 1
ATOM 713 C C . GLU A 1 96 ? -8.211 -9.575 5.985 1.00 89.62 96 GLU A C 1
ATOM 715 O O . GLU A 1 96 ? -8.816 -10.116 5.064 1.00 89.62 96 GLU A O 1
ATOM 720 N N . ALA A 1 97 ? -8.140 -10.137 7.198 1.00 93.12 97 ALA A N 1
ATOM 721 C CA . ALA A 1 97 ? -8.735 -11.441 7.513 1.00 93.12 97 ALA A CA 1
ATOM 722 C C . ALA A 1 97 ? -10.274 -11.467 7.394 1.00 93.12 97 ALA A C 1
ATOM 724 O O . ALA A 1 97 ? -10.882 -12.536 7.316 1.00 93.12 97 ALA A O 1
ATOM 725 N N . HIS A 1 98 ? -10.907 -10.294 7.397 1.00 94.75 98 HIS A N 1
ATOM 726 C CA . HIS A 1 98 ? -12.348 -10.101 7.265 1.00 94.75 98 HIS A CA 1
ATOM 727 C C . HIS A 1 98 ? -12.676 -9.146 6.107 1.00 94.75 98 HIS A C 1
ATOM 729 O O . HIS A 1 98 ? -13.589 -8.318 6.219 1.00 94.75 98 HIS A O 1
ATOM 735 N N . SER A 1 99 ? -11.921 -9.252 5.009 1.00 92.00 99 SER A N 1
ATOM 736 C CA . SER A 1 99 ? -11.952 -8.314 3.882 1.00 92.00 99 SER A CA 1
ATOM 737 C C . SER A 1 99 ? -13.344 -8.155 3.282 1.00 92.00 99 SER A C 1
ATOM 739 O O . SER A 1 99 ? -13.735 -7.029 3.006 1.00 92.00 99 SER A O 1
ATOM 741 N N . ASP A 1 100 ? -14.141 -9.220 3.195 1.00 94.31 100 ASP A N 1
ATOM 742 C CA . ASP A 1 100 ? -15.522 -9.156 2.696 1.00 94.31 100 ASP A CA 1
ATOM 743 C C . ASP A 1 100 ? -16.384 -8.148 3.472 1.00 94.31 100 ASP A C 1
ATOM 745 O O . ASP A 1 100 ? -17.155 -7.384 2.891 1.00 94.31 100 ASP A O 1
ATOM 749 N N . TYR A 1 101 ? -16.241 -8.115 4.803 1.00 94.94 101 TYR A N 1
ATOM 750 C CA . TYR A 1 101 ? -16.947 -7.149 5.644 1.00 94.94 101 TYR A CA 1
ATOM 751 C C . TYR A 1 101 ? -16.282 -5.774 5.586 1.00 94.94 101 TYR A C 1
ATOM 753 O O . TYR A 1 101 ? -16.967 -4.766 5.668 1.00 94.94 101 TYR A O 1
ATOM 761 N N . TYR A 1 102 ? -14.958 -5.683 5.473 1.00 95.06 102 TYR A N 1
ATOM 762 C CA . TYR A 1 102 ? -14.234 -4.408 5.554 1.00 95.06 102 TYR A CA 1
ATOM 763 C C . TYR A 1 102 ? -13.810 -3.821 4.203 1.00 95.06 102 TYR A C 1
ATOM 765 O O . TYR A 1 102 ? -13.107 -2.814 4.185 1.00 95.06 102 TYR A O 1
ATOM 773 N N . HIS A 1 103 ? -14.289 -4.374 3.088 1.00 92.69 103 HIS A N 1
ATOM 774 C CA . HIS A 1 103 ? -13.874 -4.024 1.728 1.00 92.69 103 HIS A CA 1
ATOM 775 C C . HIS A 1 103 ? -13.904 -2.516 1.465 1.00 92.69 103 HIS A C 1
ATOM 777 O O . HIS A 1 103 ? -12.887 -1.947 1.085 1.00 92.69 103 HIS A O 1
ATOM 783 N N . LYS A 1 104 ? -15.011 -1.847 1.819 1.00 92.44 104 LYS A N 1
ATOM 784 C CA . LYS A 1 104 ? -15.148 -0.384 1.721 1.00 92.44 104 LYS A CA 1
ATOM 785 C C . LYS A 1 104 ? -13.996 0.367 2.396 1.00 92.44 104 LYS A C 1
ATOM 787 O O . LYS A 1 104 ? -13.541 1.389 1.903 1.00 92.44 104 LYS A O 1
ATOM 792 N N . TYR A 1 105 ? -13.574 -0.078 3.576 1.00 91.81 105 TYR A N 1
ATOM 793 C CA . TYR A 1 105 ? -12.498 0.586 4.301 1.00 91.81 105 TYR A CA 1
ATOM 794 C C . TYR A 1 105 ? -11.123 0.248 3.740 1.00 91.81 105 TYR A C 1
ATOM 796 O O . TYR A 1 105 ? -10.267 1.123 3.772 1.00 91.81 105 TYR A O 1
ATOM 804 N N . ASN A 1 106 ? -10.919 -0.965 3.225 1.00 89.31 106 ASN A N 1
ATOM 805 C CA . ASN A 1 106 ? -9.684 -1.312 2.523 1.00 89.31 106 ASN A CA 1
ATOM 806 C C . ASN A 1 106 ? -9.497 -0.388 1.310 1.00 89.31 106 ASN A C 1
ATOM 808 O O . ASN A 1 106 ? -8.469 0.268 1.218 1.00 89.31 106 ASN A O 1
ATOM 812 N N . GLU A 1 107 ? -10.541 -0.196 0.493 1.00 91.81 107 GLU A N 1
ATOM 813 C CA . GLU A 1 107 ? -10.507 0.742 -0.641 1.00 91.81 107 GLU A CA 1
ATOM 814 C C . GLU A 1 107 ? -10.193 2.182 -0.204 1.00 91.81 107 GLU A C 1
ATOM 816 O O . GLU A 1 107 ? -9.336 2.844 -0.783 1.00 91.81 107 GLU A O 1
ATOM 821 N N . ILE A 1 108 ? -10.844 2.671 0.858 1.00 93.62 108 ILE A N 1
ATOM 822 C CA . ILE A 1 108 ? -10.595 4.025 1.381 1.00 93.62 108 ILE A CA 1
ATOM 823 C C . ILE A 1 108 ? -9.154 4.172 1.898 1.00 93.62 108 ILE A C 1
ATOM 825 O O . ILE A 1 108 ? -8.556 5.241 1.756 1.00 93.62 108 ILE A O 1
ATOM 829 N N . ILE A 1 109 ? -8.602 3.133 2.531 1.00 92.25 109 ILE A N 1
ATOM 830 C CA . ILE A 1 109 ? -7.218 3.131 3.015 1.00 92.25 109 ILE A CA 1
ATOM 831 C C . ILE A 1 109 ? -6.256 3.153 1.834 1.00 92.25 109 ILE A C 1
ATOM 833 O O . ILE A 1 109 ? -5.364 3.997 1.834 1.00 92.25 109 ILE A O 1
ATOM 837 N N . ASP A 1 110 ? -6.467 2.311 0.827 1.00 89.69 110 ASP A N 1
ATOM 838 C CA . ASP A 1 110 ? -5.624 2.251 -0.368 1.00 89.69 110 ASP A CA 1
ATOM 839 C C . ASP A 1 110 ? -5.629 3.592 -1.117 1.00 89.69 110 ASP A C 1
ATOM 841 O O . ASP A 1 110 ? -4.569 4.136 -1.435 1.00 89.69 110 ASP A O 1
ATOM 845 N N . GLU A 1 111 ? -6.805 4.206 -1.297 1.00 92.81 111 GLU A N 1
ATOM 846 C CA . GLU A 1 111 ? -6.921 5.550 -1.872 1.00 92.81 111 GLU A CA 1
ATOM 847 C C . GLU A 1 111 ? -6.169 6.606 -1.054 1.00 92.81 111 GLU A C 1
ATOM 849 O O . GLU A 1 111 ? -5.564 7.524 -1.613 1.00 92.81 111 GLU A O 1
ATOM 854 N N . GLN A 1 112 ? -6.241 6.532 0.276 1.00 93.69 112 GLN A N 1
ATOM 855 C CA . GLN A 1 112 ? -5.555 7.495 1.127 1.00 93.69 112 GLN A CA 1
ATOM 856 C C . GLN A 1 112 ? -4.038 7.272 1.109 1.00 93.69 112 GLN A C 1
ATOM 858 O O . GLN A 1 112 ? -3.297 8.249 1.058 1.00 93.69 112 GLN A O 1
ATOM 863 N N . VAL A 1 113 ? -3.569 6.021 1.103 1.00 91.25 113 VAL A N 1
ATOM 864 C CA . VAL A 1 113 ? -2.147 5.679 0.951 1.00 91.25 113 VAL A CA 1
ATOM 865 C C . VAL A 1 113 ? -1.611 6.234 -0.365 1.00 91.25 113 VAL A C 1
ATOM 867 O O . VAL A 1 113 ? -0.548 6.853 -0.364 1.00 91.25 113 VAL A O 1
ATOM 870 N N . LEU A 1 114 ? -2.366 6.096 -1.459 1.00 89.94 114 LEU A N 1
ATOM 871 C CA . LEU A 1 114 ? -1.983 6.649 -2.755 1.00 89.94 114 LEU A CA 1
ATOM 872 C C . LEU A 1 114 ? -1.875 8.180 -2.715 1.00 89.94 114 LEU A C 1
ATOM 874 O O . LEU A 1 114 ? -0.862 8.721 -3.143 1.00 89.94 114 LEU A O 1
ATOM 878 N N . LYS A 1 115 ? -2.851 8.881 -2.121 1.00 91.88 115 LYS A N 1
ATOM 879 C CA . LYS A 1 115 ? -2.807 10.351 -1.961 1.00 91.88 115 LYS A CA 1
ATOM 880 C C . LYS A 1 115 ? -1.601 10.817 -1.142 1.00 91.88 115 LYS A C 1
ATOM 882 O O . LYS A 1 115 ? -0.953 11.803 -1.494 1.00 91.88 115 LYS A O 1
ATOM 887 N N . GLU A 1 116 ? -1.295 10.126 -0.045 1.00 93.06 116 GLU A N 1
ATOM 888 C CA . GLU A 1 116 ? -0.112 10.430 0.767 1.00 93.06 116 GLU A CA 1
ATOM 889 C C . GLU A 1 116 ? 1.180 10.171 -0.030 1.00 93.06 116 GLU A C 1
ATOM 891 O O . GLU A 1 116 ? 2.098 10.992 0.009 1.00 93.06 116 GLU A O 1
ATOM 896 N N . ALA A 1 117 ? 1.243 9.089 -0.811 1.00 89.38 117 ALA A N 1
ATOM 897 C CA . ALA A 1 117 ? 2.397 8.771 -1.647 1.00 89.38 117 ALA A CA 1
ATOM 898 C C . ALA A 1 117 ? 2.585 9.777 -2.803 1.00 89.38 117 ALA A C 1
ATOM 900 O O . ALA A 1 117 ? 3.698 10.253 -3.021 1.00 89.38 117 ALA A O 1
ATOM 901 N N . GLU A 1 118 ? 1.516 10.185 -3.491 1.00 90.19 118 GLU A N 1
ATOM 902 C CA . GLU A 1 118 ? 1.540 11.243 -4.515 1.00 90.19 118 GLU A CA 1
ATOM 903 C C . GLU A 1 118 ? 2.035 12.583 -3.960 1.00 90.19 118 GLU A C 1
ATOM 905 O O . GLU A 1 118 ? 2.719 13.338 -4.653 1.00 90.19 118 GLU A O 1
ATOM 910 N N . SER A 1 119 ? 1.731 12.884 -2.693 1.00 91.00 119 SER A N 1
ATOM 911 C CA . SER A 1 119 ? 2.220 14.106 -2.047 1.00 91.00 119 SER A CA 1
ATOM 912 C C . SER A 1 119 ? 3.744 14.113 -1.854 1.00 91.00 119 SER A C 1
ATOM 914 O O . SER A 1 119 ? 4.359 15.182 -1.843 1.00 91.00 119 SER A O 1
ATOM 916 N N . ILE A 1 120 ? 4.354 12.929 -1.734 1.00 89.44 120 ILE A N 1
ATOM 917 C CA . ILE A 1 120 ? 5.804 12.735 -1.589 1.00 89.44 120 ILE A CA 1
ATOM 918 C C . ILE A 1 120 ? 6.486 12.642 -2.955 1.00 89.44 120 ILE A C 1
ATOM 920 O O . ILE A 1 120 ? 7.603 13.135 -3.114 1.00 89.44 120 ILE A O 1
ATOM 924 N N . PHE A 1 121 ? 5.804 12.065 -3.946 1.00 89.00 121 PHE A N 1
ATOM 925 C CA . PHE A 1 121 ? 6.284 11.908 -5.318 1.00 89.00 121 PHE A CA 1
ATOM 926 C C . PHE A 1 121 ? 5.462 12.774 -6.292 1.00 89.00 121 PHE A C 1
ATOM 928 O O . PHE A 1 121 ? 4.666 12.250 -7.076 1.00 89.00 121 PHE A O 1
ATOM 935 N N . PRO A 1 122 ? 5.621 14.112 -6.258 1.00 84.88 122 PRO A N 1
ATOM 936 C CA . PRO A 1 122 ? 4.829 15.013 -7.083 1.00 84.88 122 PRO A CA 1
ATOM 937 C C . PRO A 1 122 ? 5.207 14.909 -8.566 1.00 84.88 122 PRO A C 1
ATOM 939 O O . PRO A 1 122 ? 6.340 14.599 -8.927 1.00 84.88 122 PRO A O 1
ATOM 942 N N . GLY A 1 123 ? 4.266 15.275 -9.439 1.00 85.00 123 GLY A N 1
ATOM 943 C CA . GLY A 1 123 ? 4.486 15.326 -10.893 1.00 85.00 123 GLY A CA 1
ATOM 944 C C . GLY A 1 123 ? 3.490 14.517 -11.725 1.00 85.00 123 GLY A C 1
ATOM 945 O O . GLY A 1 123 ? 3.782 14.216 -12.881 1.00 85.00 123 GLY A O 1
ATOM 946 N N . GLY A 1 124 ? 2.328 14.178 -11.153 1.00 87.56 124 GLY A N 1
ATOM 947 C CA . GLY A 1 124 ? 1.333 13.311 -11.791 1.00 87.56 124 GLY A CA 1
ATOM 948 C C . GLY A 1 124 ? 1.864 11.890 -11.974 1.00 87.56 124 GLY A C 1
ATOM 949 O O . GLY A 1 124 ? 2.875 11.530 -11.377 1.00 87.56 124 GLY A O 1
ATOM 950 N N . ASP A 1 125 ? 1.223 11.105 -12.836 1.00 84.12 125 ASP A N 1
ATOM 951 C CA . ASP A 1 125 ? 1.520 9.675 -13.011 1.00 84.12 125 ASP A CA 1
ATOM 952 C C . ASP A 1 125 ? 3.003 9.397 -13.304 1.00 84.12 125 ASP A C 1
ATOM 954 O O . ASP A 1 125 ? 3.615 8.512 -12.709 1.00 84.12 125 ASP A O 1
ATOM 958 N N . LEU A 1 126 ? 3.623 10.193 -14.184 1.00 84.88 126 LEU A N 1
ATOM 959 C CA . LEU A 1 126 ? 5.034 10.017 -14.534 1.00 84.88 126 LEU A CA 1
ATOM 960 C C . LEU A 1 126 ? 5.971 10.399 -13.380 1.00 84.88 126 LEU A C 1
ATOM 962 O O . LEU A 1 126 ? 6.966 9.714 -13.150 1.00 84.88 126 LEU A O 1
ATOM 966 N N . GLY A 1 127 ? 5.665 11.483 -12.660 1.00 86.81 127 GLY A N 1
ATOM 967 C CA . GLY A 1 127 ? 6.438 11.902 -11.489 1.00 86.81 127 GLY A CA 1
ATOM 968 C C . GLY A 1 127 ? 6.342 10.890 -10.352 1.00 86.81 127 GLY A C 1
ATOM 969 O O . GLY A 1 127 ? 7.357 10.557 -9.746 1.00 86.81 127 GLY A O 1
ATOM 970 N N . PHE A 1 128 ? 5.150 10.333 -10.139 1.00 88.06 128 PHE A N 1
ATOM 971 C CA . PHE A 1 128 ? 4.913 9.267 -9.176 1.00 88.06 128 PHE A CA 1
ATOM 972 C C . PHE A 1 128 ? 5.725 8.015 -9.518 1.00 88.06 128 PHE A C 1
ATOM 974 O O . PHE A 1 128 ? 6.503 7.545 -8.690 1.00 88.06 128 PHE A O 1
ATOM 981 N N . LEU A 1 129 ? 5.627 7.516 -10.756 1.00 87.06 129 LEU A N 1
ATOM 982 C CA . LEU A 1 129 ? 6.364 6.326 -11.194 1.00 87.06 129 LEU A CA 1
ATOM 983 C C . LEU A 1 129 ? 7.881 6.500 -11.067 1.00 87.06 129 LEU A C 1
ATOM 985 O O . LEU A 1 129 ? 8.556 5.618 -10.536 1.00 87.06 129 LEU A O 1
ATOM 989 N N . LEU A 1 130 ? 8.423 7.633 -11.526 1.00 89.94 130 LEU A N 1
ATOM 990 C CA . LEU A 1 130 ? 9.855 7.918 -11.421 1.00 89.94 130 LEU A CA 1
ATOM 991 C C . LEU A 1 130 ? 10.295 8.111 -9.967 1.00 89.94 130 LEU A C 1
ATOM 993 O O . LEU A 1 130 ? 11.355 7.619 -9.591 1.00 89.94 130 LEU A O 1
ATOM 997 N N . GLY A 1 131 ? 9.480 8.778 -9.149 1.00 91.69 131 GLY A N 1
ATOM 998 C CA . GLY A 1 131 ? 9.752 8.991 -7.731 1.00 91.69 131 GLY A CA 1
ATOM 999 C C . GLY A 1 131 ? 9.780 7.683 -6.944 1.00 91.69 131 GLY A C 1
ATOM 1000 O O . GLY A 1 131 ? 10.730 7.436 -6.206 1.00 91.69 131 GLY A O 1
ATOM 1001 N N . VAL A 1 132 ? 8.797 6.804 -7.161 1.00 91.06 132 VAL A N 1
ATOM 1002 C CA . VAL A 1 132 ? 8.761 5.455 -6.574 1.00 91.06 132 VAL A CA 1
ATOM 1003 C C . VAL A 1 132 ? 9.948 4.626 -7.061 1.00 91.06 132 VAL A C 1
ATOM 1005 O O . VAL A 1 132 ? 10.607 3.957 -6.263 1.00 91.06 132 VAL A O 1
ATOM 1008 N N . HIS A 1 133 ? 10.270 4.697 -8.355 1.00 93.12 133 HIS A N 1
ATOM 1009 C CA . HIS A 1 133 ? 11.426 4.004 -8.907 1.00 93.12 133 HIS A CA 1
ATOM 1010 C C . HIS A 1 133 ? 12.728 4.451 -8.239 1.00 93.12 133 HIS A C 1
ATOM 1012 O O . HIS A 1 133 ? 13.475 3.620 -7.728 1.00 93.12 133 HIS A O 1
ATOM 1018 N N . GLU A 1 134 ? 12.982 5.758 -8.190 1.00 92.94 134 GLU A N 1
ATOM 1019 C CA . GLU A 1 134 ? 14.163 6.332 -7.550 1.00 92.94 134 GLU A CA 1
ATOM 1020 C C . GLU A 1 134 ? 14.212 5.999 -6.056 1.00 92.94 134 GLU A C 1
ATOM 1022 O O . GLU A 1 134 ? 15.268 5.609 -5.551 1.00 92.94 134 GLU A O 1
ATOM 1027 N N . PHE A 1 135 ? 13.073 6.065 -5.364 1.00 93.31 135 PHE A N 1
ATOM 1028 C CA . PHE A 1 135 ? 12.951 5.661 -3.968 1.00 93.31 135 PHE A CA 1
ATOM 1029 C C . PHE A 1 135 ? 13.442 4.227 -3.757 1.00 93.31 135 PHE A C 1
ATOM 1031 O O . PHE A 1 135 ? 14.283 3.999 -2.884 1.00 93.31 135 PHE A O 1
ATOM 1038 N N . PHE A 1 136 ? 12.990 3.273 -4.579 1.00 92.88 136 PHE A N 1
ATOM 1039 C CA . PHE A 1 136 ? 13.363 1.870 -4.420 1.00 92.88 136 PHE A CA 1
ATOM 1040 C C . PHE A 1 136 ? 14.771 1.531 -4.931 1.00 92.88 136 PHE A C 1
ATOM 1042 O O . PHE A 1 136 ? 15.433 0.658 -4.365 1.00 92.88 136 PHE A O 1
ATOM 1049 N N . THR A 1 137 ? 15.257 2.188 -5.988 1.00 92.44 137 THR A N 1
ATOM 1050 C CA . THR A 1 137 ? 16.527 1.811 -6.634 1.00 92.44 137 THR A CA 1
ATOM 1051 C C . THR A 1 137 ? 17.740 2.609 -6.172 1.00 92.44 137 THR A C 1
ATOM 1053 O O . THR A 1 137 ? 18.859 2.084 -6.255 1.00 92.44 137 THR A O 1
ATOM 1056 N N . LYS A 1 138 ? 17.534 3.843 -5.694 1.00 90.12 138 LYS A N 1
ATOM 1057 C CA . LYS A 1 138 ? 18.586 4.801 -5.304 1.00 90.12 138 LYS A CA 1
ATOM 1058 C C . LYS A 1 138 ? 18.373 5.410 -3.911 1.00 90.12 138 LYS A C 1
ATOM 1060 O O . LYS A 1 138 ? 19.343 5.875 -3.315 1.00 90.12 138 LYS A O 1
ATOM 1065 N N . GLY A 1 139 ? 17.137 5.424 -3.414 1.00 88.94 139 GLY A N 1
ATOM 1066 C CA . GLY A 1 139 ? 16.742 5.999 -2.129 1.00 88.94 139 GLY A CA 1
ATOM 1067 C C . GLY A 1 139 ? 16.679 4.984 -0.983 1.00 88.94 139 GLY A C 1
ATOM 1068 O O . GLY A 1 139 ? 17.545 4.120 -0.839 1.00 88.94 139 GLY A O 1
ATOM 1069 N N . GLU A 1 140 ? 15.644 5.100 -0.143 1.00 89.38 140 GLU A N 1
ATOM 1070 C CA . GLU A 1 140 ? 15.455 4.252 1.047 1.00 89.38 140 GLU A CA 1
ATOM 1071 C C . GLU A 1 140 ? 15.084 2.799 0.727 1.00 89.38 140 GLU A C 1
ATOM 1073 O O . GLU A 1 140 ? 15.063 1.974 1.635 1.00 89.38 140 GLU A O 1
ATOM 1078 N N . GLY A 1 141 ? 14.831 2.462 -0.541 1.00 83.69 141 GLY A N 1
ATOM 1079 C CA . GLY A 1 141 ? 14.475 1.118 -0.985 1.00 83.69 141 GLY A CA 1
ATOM 1080 C C . GLY A 1 141 ? 15.388 0.021 -0.473 1.00 83.69 141 GLY A C 1
ATOM 1081 O O . GLY A 1 141 ? 14.909 -1.055 -0.135 1.00 83.69 141 GLY A O 1
ATOM 1082 N N . GLY A 1 142 ? 16.693 0.293 -0.382 1.00 86.50 142 GLY A N 1
ATOM 1083 C CA . GLY A 1 142 ? 17.658 -0.577 0.285 1.00 86.50 142 GLY A CA 1
ATOM 1084 C C . GLY A 1 142 ? 17.523 -2.052 -0.112 1.00 86.50 142 GLY A C 1
ATOM 1085 O O . GLY A 1 142 ? 17.698 -2.416 -1.274 1.00 86.50 142 GLY A O 1
ATOM 1086 N N . CYS A 1 143 ? 17.210 -2.905 0.868 1.00 87.75 143 CYS A N 1
ATOM 1087 C CA . CYS A 1 143 ? 17.032 -4.345 0.664 1.00 87.75 143 CYS A CA 1
ATOM 1088 C C . CYS A 1 143 ? 15.762 -4.729 -0.111 1.00 87.75 143 CYS A C 1
ATOM 1090 O O . CYS A 1 143 ? 15.698 -5.858 -0.581 1.00 87.75 143 CYS A O 1
ATOM 1092 N N . CYS A 1 144 ? 14.803 -3.814 -0.275 1.00 92.12 144 CYS A N 1
ATOM 1093 C CA . CYS A 1 144 ? 13.558 -4.018 -1.020 1.00 92.12 144 CYS A CA 1
ATOM 1094 C C . CYS A 1 144 ? 13.695 -3.780 -2.525 1.00 92.12 144 CYS A C 1
ATOM 1096 O O . CYS A 1 144 ? 12.741 -3.991 -3.272 1.00 92.12 144 CYS A O 1
ATOM 1098 N N . LYS A 1 145 ? 14.868 -3.327 -2.988 1.00 93.06 145 LYS A N 1
ATOM 1099 C CA . LYS A 1 145 ? 15.119 -3.040 -4.403 1.00 93.06 145 LYS A CA 1
ATOM 1100 C C . LYS A 1 145 ? 14.814 -4.236 -5.303 1.00 93.06 145 LYS A C 1
ATOM 1102 O O . LYS A 1 145 ? 14.193 -4.067 -6.346 1.00 93.06 145 LYS A O 1
ATOM 1107 N N . GLU A 1 146 ? 15.254 -5.431 -4.920 1.00 91.25 146 GLU A N 1
ATOM 1108 C CA . GLU A 1 146 ? 15.079 -6.626 -5.752 1.00 91.25 146 GLU A CA 1
ATOM 1109 C C . GLU A 1 146 ? 13.611 -7.066 -5.805 1.00 91.25 146 GLU A C 1
ATOM 1111 O O . GLU A 1 146 ? 13.125 -7.430 -6.871 1.00 91.25 146 GLU A O 1
ATOM 1116 N N . GLN A 1 147 ? 12.869 -6.950 -4.698 1.00 93.31 147 GLN A N 1
ATOM 1117 C CA . GLN A 1 147 ? 11.423 -7.188 -4.662 1.00 93.31 147 GLN A CA 1
ATOM 1118 C C . GLN A 1 147 ? 10.682 -6.177 -5.541 1.00 93.31 147 GLN A C 1
ATOM 1120 O O . GLN A 1 147 ? 9.790 -6.555 -6.294 1.00 93.31 147 GLN A O 1
ATOM 1125 N N . TYR A 1 148 ? 11.091 -4.906 -5.506 1.00 93.75 148 TYR A N 1
ATOM 1126 C CA . TYR A 1 148 ? 10.532 -3.872 -6.373 1.00 93.75 148 TYR A CA 1
ATOM 1127 C C . TYR A 1 148 ? 10.799 -4.159 -7.856 1.00 93.75 148 TYR A C 1
ATOM 1129 O O . TYR A 1 148 ? 9.884 -4.088 -8.674 1.00 93.75 148 TYR A O 1
ATOM 1137 N N . LEU A 1 149 ? 12.029 -4.534 -8.220 1.00 91.69 149 LEU A N 1
ATOM 1138 C CA . LEU A 1 149 ? 12.361 -4.883 -9.603 1.00 91.69 149 LEU A CA 1
ATOM 1139 C C . LEU A 1 149 ? 11.630 -6.146 -10.072 1.00 91.69 149 LEU A C 1
ATOM 1141 O O . LEU A 1 149 ? 11.197 -6.186 -11.219 1.00 91.69 149 LEU A O 1
ATOM 1145 N N . ALA A 1 150 ? 11.452 -7.142 -9.201 1.00 91.44 150 ALA A N 1
ATOM 1146 C CA . ALA A 1 150 ? 10.666 -8.337 -9.503 1.00 91.44 150 ALA A CA 1
ATOM 1147 C C . ALA A 1 150 ? 9.184 -8.002 -9.742 1.00 91.44 150 ALA A C 1
ATOM 1149 O O . ALA A 1 150 ? 8.586 -8.495 -10.697 1.00 91.44 150 ALA A O 1
ATOM 1150 N N . PHE A 1 151 ? 8.611 -7.118 -8.920 1.00 91.06 151 PHE A N 1
ATOM 1151 C CA . PHE A 1 151 ? 7.258 -6.600 -9.115 1.00 91.06 151 PHE A CA 1
ATOM 1152 C C . PHE A 1 151 ? 7.116 -5.861 -10.455 1.00 91.06 151 PHE A C 1
ATOM 1154 O O . PHE A 1 151 ? 6.216 -6.174 -11.233 1.00 91.06 151 PHE A O 1
ATOM 1161 N N . MET A 1 152 ? 8.041 -4.948 -10.774 1.00 90.06 152 MET A N 1
ATOM 1162 C CA . MET A 1 152 ? 8.031 -4.211 -12.044 1.00 90.06 152 MET A CA 1
ATOM 1163 C C . MET A 1 152 ? 8.225 -5.123 -13.258 1.00 90.06 152 MET A C 1
ATOM 1165 O O . MET A 1 152 ? 7.549 -4.941 -14.266 1.00 90.06 152 MET A O 1
ATOM 1169 N N . ASP A 1 153 ? 9.130 -6.102 -13.177 1.00 90.12 153 ASP A N 1
ATOM 1170 C CA . ASP A 1 153 ? 9.328 -7.085 -14.242 1.00 90.12 153 ASP A CA 1
ATOM 1171 C C . ASP A 1 153 ? 8.035 -7.851 -14.518 1.00 90.12 153 ASP A C 1
ATOM 1173 O O . ASP A 1 153 ? 7.667 -7.990 -15.682 1.00 90.12 153 ASP A O 1
ATOM 1177 N N . CYS A 1 154 ? 7.340 -8.299 -13.469 1.00 90.25 154 CYS A N 1
ATOM 1178 C CA . CYS A 1 154 ? 6.063 -8.982 -13.612 1.00 90.25 154 CYS A CA 1
ATOM 1179 C C . CYS A 1 154 ? 5.003 -8.060 -14.232 1.00 90.25 154 CYS A C 1
ATOM 1181 O O . CYS A 1 154 ? 4.354 -8.437 -15.199 1.00 90.25 154 CYS A O 1
ATOM 1183 N N . HIS A 1 155 ? 4.859 -6.822 -13.750 1.00 86.56 155 HIS A N 1
ATOM 1184 C CA . HIS A 1 155 ? 3.887 -5.879 -14.315 1.00 86.56 155 HIS A CA 1
ATOM 1185 C C . HIS A 1 155 ? 4.165 -5.539 -15.783 1.00 86.56 155 HIS A C 1
ATOM 1187 O O . HIS A 1 155 ? 3.226 -5.400 -16.561 1.00 86.56 155 HIS A O 1
ATOM 1193 N N . ILE A 1 156 ? 5.434 -5.440 -16.188 1.00 87.31 156 ILE A N 1
ATOM 1194 C CA . ILE A 1 156 ? 5.792 -5.276 -17.602 1.00 87.31 156 ILE A CA 1
ATOM 1195 C C . ILE A 1 156 ? 5.454 -6.546 -18.386 1.00 87.31 156 ILE A C 1
ATOM 1197 O O . ILE A 1 156 ? 4.937 -6.462 -19.496 1.00 87.31 156 ILE A O 1
ATOM 1201 N N . GLU A 1 157 ? 5.748 -7.723 -17.831 1.00 86.25 157 GLU A N 1
ATOM 1202 C CA . GLU A 1 157 ? 5.386 -8.983 -18.473 1.00 86.25 157 GLU A CA 1
ATOM 1203 C C . GLU A 1 157 ? 3.888 -9.095 -18.689 1.00 86.25 157 GLU A C 1
ATOM 1205 O O . GLU A 1 157 ? 3.503 -9.519 -19.762 1.00 86.25 157 GLU A O 1
ATOM 1210 N N . GLU A 1 158 ? 3.058 -8.746 -17.705 1.00 85.94 158 GLU A N 1
ATOM 1211 C CA . GLU A 1 158 ? 1.602 -8.864 -17.791 1.00 85.94 158 GLU A CA 1
ATOM 1212 C C . GLU A 1 158 ? 0.954 -7.756 -18.612 1.00 85.94 158 GLU A C 1
ATOM 1214 O O . GLU A 1 158 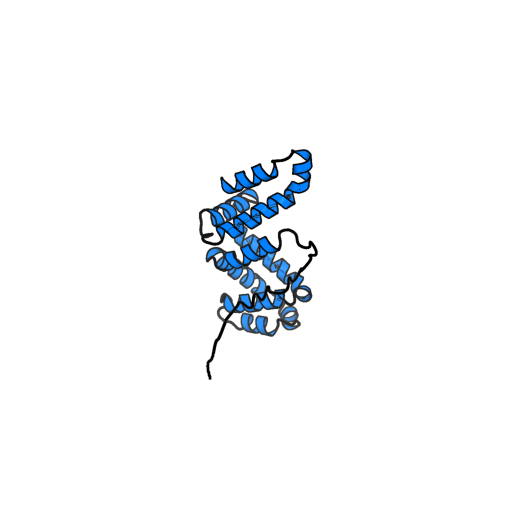? 0.085 -8.046 -19.432 1.00 85.94 158 GLU A O 1
ATOM 1219 N N . GLY A 1 159 ? 1.388 -6.511 -18.418 1.00 81.50 159 GLY A N 1
ATOM 1220 C CA . GLY A 1 159 ? 0.803 -5.344 -19.070 1.00 81.50 159 GLY A CA 1
ATOM 1221 C C . GLY A 1 159 ? 1.053 -5.298 -20.574 1.00 81.50 159 GLY A C 1
ATOM 1222 O O . GLY A 1 159 ? 0.204 -4.795 -21.296 1.00 81.50 159 GLY A O 1
ATOM 1223 N N . PHE A 1 160 ? 2.170 -5.868 -21.039 1.00 81.62 160 PHE A N 1
ATOM 1224 C CA . PHE A 1 160 ? 2.586 -5.810 -22.442 1.00 81.62 160 PHE A CA 1
ATOM 1225 C C . PHE A 1 160 ? 2.545 -7.179 -23.151 1.00 81.62 160 PHE A C 1
ATOM 1227 O O . PHE A 1 160 ? 3.186 -7.341 -24.192 1.00 81.62 160 PHE A O 1
ATOM 1234 N N . LYS A 1 161 ? 1.812 -8.181 -22.620 1.00 77.38 161 LYS A N 1
ATOM 1235 C CA . LYS A 1 161 ? 1.687 -9.513 -23.267 1.00 77.38 161 LYS A CA 1
ATOM 1236 C C . LYS A 1 161 ? 1.137 -9.400 -24.684 1.00 77.38 161 LYS A C 1
ATOM 1238 O O . LYS A 1 161 ? 1.710 -9.966 -25.607 1.00 77.38 161 LYS A O 1
ATOM 1243 N N . GLU A 1 162 ? 0.049 -8.652 -24.847 1.00 75.50 162 GLU A N 1
ATOM 1244 C CA . GLU A 1 162 ? -0.606 -8.457 -26.145 1.00 75.50 162 GLU A CA 1
ATOM 1245 C C . GLU A 1 162 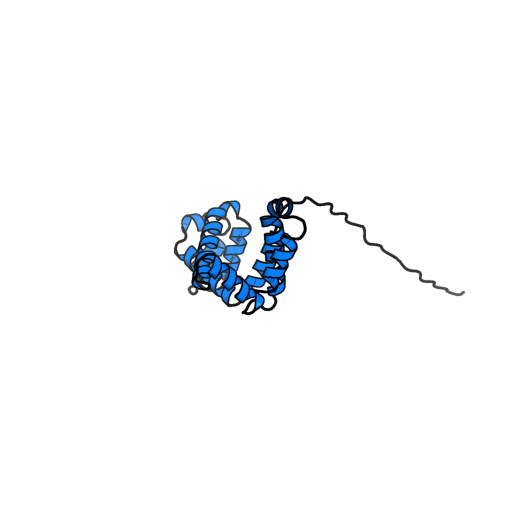? 0.283 -7.636 -27.098 1.00 75.50 162 GLU A C 1
ATOM 1247 O O . GLU A 1 162 ? 0.391 -7.940 -28.283 1.00 75.50 162 GLU A O 1
ATOM 1252 N N . GLU A 1 163 ? 1.009 -6.645 -26.576 1.00 77.94 163 GLU A N 1
ATOM 1253 C CA . GLU A 1 163 ? 1.902 -5.794 -27.370 1.00 77.94 163 GLU A CA 1
ATOM 1254 C C . GLU A 1 163 ? 3.192 -6.509 -27.795 1.00 77.94 163 GLU A C 1
ATOM 1256 O O . GLU A 1 163 ? 3.759 -6.169 -28.832 1.00 77.94 163 GLU A O 1
ATOM 1261 N N . GLU A 1 164 ? 3.669 -7.518 -27.059 1.00 78.56 164 GLU A N 1
ATOM 1262 C CA . GLU A 1 164 ? 4.784 -8.361 -27.514 1.00 78.56 164 GLU A CA 1
ATOM 1263 C C . GLU A 1 164 ? 4.405 -9.207 -28.736 1.00 78.56 164 GLU A C 1
ATOM 1265 O O . GLU A 1 164 ? 5.240 -9.411 -29.624 1.00 78.56 164 GLU A O 1
ATOM 1270 N N . GLU A 1 165 ? 3.149 -9.654 -28.827 1.00 76.06 165 GLU A N 1
ATOM 1271 C CA . GLU A 1 165 ? 2.647 -10.368 -30.005 1.00 76.06 165 GLU A CA 1
ATOM 1272 C C . GLU A 1 165 ? 2.635 -9.467 -31.252 1.00 76.06 165 GLU A C 1
ATOM 1274 O O . GLU A 1 165 ? 2.917 -9.940 -32.357 1.00 76.06 165 GLU A O 1
ATOM 1279 N N . GLU A 1 166 ? 2.385 -8.164 -31.080 1.00 78.69 166 GLU A N 1
ATOM 1280 C CA . GLU A 1 166 ? 2.365 -7.177 -32.167 1.00 78.69 166 GLU A CA 1
ATOM 1281 C C . GLU A 1 166 ? 3.752 -6.607 -32.520 1.00 78.69 166 GLU A C 1
ATOM 1283 O O . GLU A 1 166 ? 4.100 -6.479 -33.698 1.00 78.69 166 GLU A O 1
ATOM 1288 N N . LEU A 1 167 ? 4.553 -6.244 -31.515 1.00 81.12 167 LEU A N 1
ATOM 1289 C CA . LEU A 1 167 ? 5.841 -5.550 -31.672 1.00 81.12 167 LEU A CA 1
ATOM 1290 C C . LEU A 1 167 ? 7.029 -6.512 -31.810 1.00 81.12 167 LEU A C 1
ATOM 1292 O O . LEU A 1 167 ? 8.124 -6.100 -32.210 1.00 81.12 167 LEU A O 1
ATOM 1296 N N . GLY A 1 168 ? 6.803 -7.795 -31.539 1.00 78.94 168 GLY A N 1
ATOM 1297 C CA . GLY A 1 168 ? 7.749 -8.875 -31.751 1.00 78.94 168 GLY A CA 1
ATOM 1298 C C . GLY A 1 168 ? 8.583 -9.242 -30.519 1.00 78.94 168 GLY A C 1
ATOM 1299 O O . GLY A 1 168 ? 8.675 -8.493 -29.539 1.00 78.94 168 GLY A O 1
ATOM 1300 N N . PRO A 1 169 ? 9.248 -10.413 -30.581 1.00 71.19 169 PRO A N 1
ATOM 1301 C CA . PRO A 1 169 ? 9.971 -10.977 -29.451 1.00 71.19 169 PRO A CA 1
ATOM 1302 C C . PRO A 1 169 ? 11.123 -10.058 -29.042 1.00 71.19 169 PRO A C 1
ATOM 1304 O O . PRO A 1 169 ? 12.033 -9.786 -29.829 1.00 71.19 169 PRO A O 1
ATOM 1307 N N . GLY A 1 170 ? 11.098 -9.593 -27.792 1.00 78.81 170 GLY A N 1
ATOM 1308 C CA . GLY A 1 170 ? 12.129 -8.714 -27.237 1.00 78.81 170 GLY A CA 1
ATOM 1309 C C . GLY A 1 170 ? 11.636 -7.337 -26.801 1.00 78.81 170 GLY A C 1
ATOM 1310 O O . GLY A 1 170 ? 12.394 -6.640 -26.122 1.00 78.81 170 GLY A O 1
ATOM 1311 N N . PHE A 1 171 ? 10.390 -6.963 -27.104 1.00 83.06 171 PHE A N 1
ATOM 1312 C CA . PHE A 1 171 ? 9.785 -5.728 -26.599 1.00 83.06 171 PHE A CA 1
ATOM 1313 C C . PHE A 1 171 ? 9.713 -5.715 -25.060 1.00 83.06 171 PHE A C 1
ATOM 1315 O O . PHE A 1 171 ? 10.235 -4.796 -24.423 1.00 83.06 171 PHE A O 1
ATOM 1322 N N . ILE A 1 172 ? 9.224 -6.798 -24.446 1.00 84.81 172 ILE A N 1
ATOM 1323 C CA . ILE A 1 172 ? 9.210 -6.961 -22.981 1.00 84.81 172 ILE A CA 1
ATOM 1324 C C . ILE A 1 172 ? 10.635 -6.939 -22.418 1.00 84.81 172 ILE A C 1
ATOM 1326 O O . ILE A 1 172 ? 10.922 -6.274 -21.422 1.00 84.81 172 ILE A O 1
ATOM 1330 N N . THR A 1 173 ? 11.575 -7.6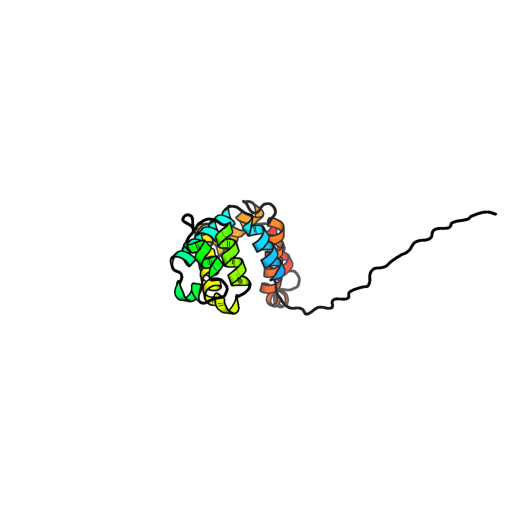11 -23.091 1.00 85.62 173 THR A N 1
ATOM 1331 C CA . THR A 1 173 ? 12.990 -7.618 -22.677 1.00 85.62 173 THR A CA 1
ATOM 1332 C C . THR A 1 173 ? 13.596 -6.213 -22.701 1.00 85.62 173 THR A C 1
ATOM 1334 O O . THR A 1 173 ? 14.392 -5.865 -21.825 1.00 85.62 173 THR A O 1
ATOM 1337 N N . PHE A 1 174 ? 13.233 -5.393 -23.686 1.00 84.25 174 PHE A N 1
ATOM 1338 C CA . PHE A 1 174 ? 13.650 -4.000 -23.760 1.00 84.25 174 PHE A CA 1
ATOM 1339 C C . PHE A 1 174 ? 13.056 -3.172 -22.613 1.00 84.25 174 PHE A C 1
ATOM 1341 O O . PHE A 1 174 ? 13.819 -2.492 -21.928 1.00 84.25 174 PHE A O 1
ATOM 1348 N N . GLY A 1 175 ? 11.751 -3.287 -22.341 1.00 83.19 175 GLY A N 1
ATOM 1349 C CA . GLY A 1 175 ? 11.089 -2.582 -21.233 1.00 83.19 175 GLY A CA 1
ATOM 1350 C C . GLY A 1 175 ? 11.713 -2.901 -19.871 1.00 83.19 175 GLY A C 1
ATOM 1351 O O . GLY A 1 175 ? 12.101 -2.006 -19.120 1.00 83.19 175 GLY A O 1
ATOM 1352 N N . LYS A 1 176 ? 11.950 -4.186 -19.603 1.00 87.38 176 LYS A N 1
ATOM 1353 C CA . LYS A 1 176 ? 12.656 -4.661 -18.403 1.00 87.38 176 LYS A CA 1
ATOM 1354 C C . LYS A 1 176 ? 14.072 -4.112 -18.261 1.00 87.38 176 LYS A C 1
ATOM 1356 O O . LYS A 1 176 ? 14.530 -3.822 -17.153 1.00 87.38 176 LYS A O 1
ATOM 1361 N N . ARG A 1 177 ? 14.809 -4.000 -19.371 1.00 86.94 177 ARG A N 1
ATOM 1362 C CA . ARG A 1 177 ? 16.144 -3.384 -19.368 1.00 86.94 177 ARG A CA 1
ATOM 1363 C C . ARG A 1 177 ? 16.046 -1.893 -19.092 1.00 86.94 177 ARG A C 1
ATOM 1365 O O . ARG A 1 177 ? 16.827 -1.403 -18.289 1.00 86.94 177 ARG A O 1
ATOM 1372 N N . LEU A 1 178 ? 15.095 -1.201 -19.717 1.00 85.44 178 LEU A N 1
ATOM 1373 C CA . LEU A 1 178 ? 14.894 0.232 -19.539 1.00 85.44 178 LEU A CA 1
ATOM 1374 C C . LEU A 1 178 ? 14.660 0.581 -18.066 1.00 85.44 178 LEU A C 1
ATOM 1376 O O . LEU A 1 178 ? 15.381 1.423 -17.546 1.00 85.44 178 LEU A O 1
ATOM 1380 N N . ILE A 1 179 ? 13.758 -0.125 -17.375 1.00 85.56 179 ILE A N 1
ATOM 1381 C CA . ILE A 1 179 ? 13.516 0.083 -15.936 1.00 85.56 179 ILE A CA 1
ATOM 1382 C C . ILE A 1 179 ? 14.786 -0.110 -15.103 1.00 85.56 179 ILE A C 1
ATOM 1384 O O . ILE A 1 179 ? 15.022 0.644 -14.173 1.00 85.56 179 ILE A O 1
ATOM 1388 N N . ARG A 1 180 ? 15.648 -1.076 -15.434 1.00 85.56 180 ARG A N 1
ATOM 1389 C CA . ARG A 1 180 ? 16.920 -1.271 -14.711 1.00 85.56 180 ARG A CA 1
ATOM 1390 C C . ARG A 1 180 ? 17.965 -0.180 -14.981 1.00 85.56 180 ARG A C 1
ATOM 1392 O O . ARG A 1 180 ? 18.929 -0.090 -14.224 1.00 85.56 180 ARG A O 1
ATOM 1399 N N . PHE A 1 181 ? 17.829 0.570 -16.075 1.00 82.88 181 PHE A N 1
ATOM 1400 C CA . PHE A 1 181 ? 18.749 1.645 -16.460 1.00 82.88 181 PHE A CA 1
ATOM 1401 C C . PHE A 1 181 ? 18.328 3.030 -15.954 1.00 82.88 181 PHE A C 1
ATOM 1403 O O . PHE A 1 181 ? 19.170 3.931 -15.969 1.00 82.88 181 PHE A O 1
ATOM 1410 N N . LEU A 1 182 ? 17.063 3.202 -15.555 1.00 78.00 182 LEU A N 1
ATOM 1411 C CA . LEU A 1 182 ? 16.555 4.440 -14.956 1.00 78.00 182 LEU A CA 1
ATOM 1412 C C . LEU A 1 182 ? 17.193 4.712 -13.587 1.00 78.00 182 LEU A C 1
ATOM 1414 O O . LEU A 1 182 ? 17.412 5.912 -13.302 1.00 78.00 182 LEU A O 1
#

Solvent-accessible surface area (backbone atoms only — not comparable to full-atom values): 10498 Å² total; per-residue (Å²): 136,84,87,80,90,80,91,77,83,86,79,76,74,75,81,83,77,80,77,79,75,76,98,78,60,91,56,51,66,38,46,51,54,26,50,66,44,42,58,73,31,69,69,49,38,49,35,47,39,53,22,48,41,55,51,65,74,71,51,62,64,67,64,49,56,71,44,95,44,23,66,39,48,49,60,34,70,71,34,94,60,57,72,44,58,74,46,50,49,53,30,51,56,42,37,61,78,38,33,88,83,34,43,73,56,52,53,53,38,52,55,34,33,48,53,47,48,41,72,75,20,61,67,61,73,66,27,30,53,52,38,54,46,43,34,29,74,75,48,77,25,62,90,36,27,63,38,46,52,50,30,51,44,41,49,47,52,65,74,39,49,72,53,28,74,74,73,32,94,55,49,54,60,48,52,53,50,49,66,75,69,110

Sequence (182 aa):
MVNSESHSSNDQVPPSTTCSSPHEDGCKEAENNLIECALTLPTMKEITTKAVTAVFKTADTDYMKGGACKESFMALAECPDRDKPDKQIAMLKCMEAHSDYYHKYNEIIDEQVLKEAESIFPGGDLGFLLGVHEFFTKGEGGCCKEQYLAFMDCHIEEGFKEEEEELGPGFITFGKRLIRFL

pLDDT: mean 81.17, std 16.98, range [29.62, 95.56]

Mean predicted aligned error: 11.32 Å